Protein AF-0000000074376885 (afdb_homodimer)

pLDDT: mean 85.14, std 13.74, range [46.38, 98.69]

Structure (mmCIF, N/CA/C/O backbone):
data_AF-0000000074376885-model_v1
#
loop_
_entity.id
_entity.type
_entity.pdbx_description
1 polymer 'Uncharacterized protein'
#
loop_
_atom_site.group_PDB
_atom_site.id
_atom_site.type_symbol
_atom_site.label_atom_id
_atom_site.label_alt_id
_atom_site.label_comp_id
_atom_site.label_asym_id
_atom_site.label_entity_id
_atom_site.label_seq_id
_atom_site.pdbx_PDB_ins_code
_atom_site.Cartn_x
_atom_site.Cartn_y
_atom_site.Cartn_z
_atom_site.occupancy
_atom_site.B_iso_or_equiv
_atom_site.auth_seq_id
_atom_site.auth_comp_id
_atom_site.auth_asym_id
_atom_site.auth_atom_id
_atom_site.pdbx_PDB_model_num
ATOM 1 N N . MET A 1 1 ? -5.211 -38.25 -16.094 1 55.22 1 MET A N 1
ATOM 2 C CA . MET A 1 1 ? -6.324 -37.719 -15.312 1 55.22 1 MET A CA 1
ATOM 3 C C . MET A 1 1 ? -6.906 -36.5 -15.984 1 55.22 1 MET A C 1
ATOM 5 O O . MET A 1 1 ? -6.207 -35.781 -16.719 1 55.22 1 MET A O 1
ATOM 9 N N . SER A 1 2 ? -8.211 -36.375 -16.109 1 62.09 2 SER A N 1
ATOM 10 C CA . SER A 1 2 ? -8.898 -35.281 -16.797 1 62.09 2 SER A CA 1
ATOM 11 C C . SER A 1 2 ? -8.578 -33.938 -16.156 1 62.09 2 SER A C 1
ATOM 13 O O . SER A 1 2 ? -8.43 -33.844 -14.938 1 62.09 2 SER A O 1
ATOM 15 N N . ASP A 1 3 ? -8.258 -33.062 -16.969 1 68.62 3 ASP A N 1
ATOM 16 C CA . ASP A 1 3 ? -7.973 -31.688 -16.531 1 68.62 3 ASP A CA 1
ATOM 17 C C . ASP A 1 3 ? -9.109 -31.125 -15.688 1 68.62 3 ASP A C 1
ATOM 19 O O . ASP A 1 3 ? -10.281 -31.281 -16.047 1 68.62 3 ASP A O 1
ATOM 23 N N . THR A 1 4 ? -8.812 -30.766 -14.445 1 77.56 4 THR A N 1
ATOM 24 C CA . THR A 1 4 ? -9.781 -30 -13.664 1 77.56 4 THR A CA 1
ATOM 25 C C . THR A 1 4 ? -10.219 -28.75 -14.422 1 77.56 4 THR A C 1
ATOM 27 O O . THR A 1 4 ? -9.516 -28.297 -15.328 1 77.56 4 THR A O 1
ATOM 30 N N . PRO A 1 5 ? -11.406 -28.234 -14.055 1 77 5 PRO A N 1
ATOM 31 C CA . PRO A 1 5 ? -11.828 -26.984 -14.68 1 77 5 PRO A CA 1
ATOM 32 C C . PRO A 1 5 ? -10.773 -25.891 -14.586 1 77 5 PRO A C 1
ATOM 34 O O . PRO A 1 5 ? -10.555 -25.156 -15.555 1 77 5 PRO A O 1
ATOM 37 N N . TYR A 1 6 ? -10.078 -25.922 -13.516 1 76.19 6 TYR A N 1
ATOM 38 C CA . TYR A 1 6 ? -9.055 -24.891 -13.336 1 76.19 6 TYR A CA 1
ATOM 39 C C . TYR A 1 6 ? -7.898 -25.094 -14.312 1 76.19 6 TYR A C 1
ATOM 41 O O . TYR A 1 6 ? -7.43 -24.141 -14.938 1 76.19 6 TYR A O 1
ATOM 49 N N . LEU A 1 7 ? -7.559 -26.281 -14.469 1 78.38 7 LEU A N 1
ATOM 50 C CA . LEU A 1 7 ? -6.449 -26.562 -15.375 1 78.38 7 LEU A CA 1
ATOM 51 C C . LEU A 1 7 ? -6.828 -26.266 -16.812 1 78.38 7 LEU A C 1
ATOM 53 O O . LEU A 1 7 ? -6.008 -25.781 -17.594 1 78.38 7 LEU A O 1
ATOM 57 N N . LYS A 1 8 ? -8.031 -26.594 -17.109 1 83.06 8 LYS A N 1
ATOM 58 C CA . LYS A 1 8 ? -8.5 -26.297 -18.453 1 83.06 8 LYS A CA 1
ATOM 59 C C . LYS A 1 8 ? -8.469 -24.812 -18.75 1 83.06 8 LYS A C 1
ATOM 61 O O . LYS A 1 8 ? -7.992 -24.391 -19.812 1 83.06 8 LYS A O 1
ATOM 66 N N . GLU A 1 9 ? -8.977 -24.094 -17.797 1 84.12 9 GLU A N 1
ATOM 67 C CA . GLU A 1 9 ? -8.969 -22.641 -17.938 1 84.12 9 GLU A CA 1
ATOM 68 C C . GLU A 1 9 ? -7.547 -22.109 -18.031 1 84.12 9 GLU A C 1
ATOM 70 O O . GLU A 1 9 ? -7.266 -21.203 -18.828 1 84.12 9 GLU A O 1
ATOM 75 N N . LEU A 1 10 ? -6.711 -22.609 -17.266 1 83.38 10 LEU A N 1
ATOM 76 C CA . LEU A 1 10 ? -5.316 -22.172 -17.25 1 83.38 10 LEU A CA 1
ATOM 77 C C . LEU A 1 10 ? -4.645 -22.453 -18.578 1 83.38 10 LEU A C 1
ATOM 79 O O . LEU A 1 10 ? -3.936 -21.594 -19.125 1 83.38 10 LEU A O 1
ATOM 83 N N . LYS A 1 11 ? -4.91 -23.578 -19.094 1 86.44 11 LYS A N 1
ATOM 84 C CA . LYS A 1 11 ? -4.332 -23.953 -20.375 1 86.44 11 LYS A CA 1
ATOM 85 C C . LYS A 1 11 ? -4.859 -23.047 -21.5 1 86.44 11 LYS A C 1
ATOM 87 O O . LYS A 1 11 ? -4.109 -22.656 -22.391 1 86.44 11 LYS A O 1
ATOM 92 N N . GLU A 1 12 ? -6.113 -22.734 -21.406 1 90.38 12 GLU A N 1
ATOM 93 C CA . GLU A 1 12 ? -6.703 -21.828 -22.391 1 90.38 12 GLU A CA 1
ATOM 94 C C . GLU A 1 12 ? -6.086 -20.438 -22.297 1 90.38 12 GLU A C 1
ATOM 96 O O . GLU A 1 12 ? -5.781 -19.812 -23.312 1 90.38 12 GLU A O 1
ATOM 101 N N . LEU A 1 13 ? -5.895 -20.078 -21.109 1 87.19 13 LEU A N 1
ATOM 102 C CA . LEU A 1 13 ? -5.344 -18.75 -20.875 1 87.19 13 LEU A CA 1
ATOM 103 C C . LEU A 1 13 ? -3.896 -18.672 -21.344 1 87.19 13 LEU A C 1
ATOM 105 O O . LEU A 1 13 ? -3.482 -17.656 -21.906 1 87.19 13 LEU A O 1
ATOM 109 N N . CYS A 1 14 ? -3.166 -19.656 -21.016 1 90.38 14 CYS A N 1
ATOM 110 C CA . CYS A 1 14 ? -1.739 -19.609 -21.312 1 90.38 14 CYS A CA 1
ATOM 111 C C . CYS A 1 14 ? -1.462 -20.078 -22.734 1 90.38 14 CYS A C 1
ATOM 113 O O . CYS A 1 14 ? -0.372 -19.859 -23.266 1 90.38 14 CYS A O 1
ATOM 115 N N . GLY A 1 15 ? -2.422 -20.828 -23.484 1 89.81 15 GLY A N 1
ATOM 116 C CA . GLY A 1 15 ? -2.277 -21.297 -24.859 1 89.81 15 GLY A CA 1
ATOM 117 C C . GLY A 1 15 ? -1.338 -22.484 -24.969 1 89.81 15 GLY A C 1
ATOM 118 O O . GLY A 1 15 ? -0.651 -22.625 -25.984 1 89.81 15 GLY A O 1
ATOM 119 N N . SER A 1 16 ? -1.063 -23.188 -23.953 1 86.12 16 SER A N 1
ATOM 120 C CA . SER A 1 16 ? -0.19 -24.344 -23.938 1 86.12 16 SER A CA 1
ATOM 121 C C . SER A 1 16 ? -0.86 -25.531 -23.234 1 86.12 16 SER A C 1
ATOM 123 O O . SER A 1 16 ? -1.603 -25.344 -22.266 1 86.12 16 SER A O 1
ATOM 125 N N . GLU A 1 17 ? -0.548 -26.766 -23.703 1 82.25 17 GLU A N 1
ATOM 126 C CA . GLU A 1 17 ? -1.021 -27.984 -23.031 1 82.25 17 GLU A CA 1
ATOM 127 C C . GLU A 1 17 ? -0.051 -28.438 -21.953 1 82.25 17 GLU A C 1
ATOM 129 O O . GLU A 1 17 ? -0.389 -29.281 -21.125 1 82.25 17 GLU A O 1
ATOM 134 N N . LYS A 1 18 ? 1.137 -27.781 -21.938 1 80.94 18 LYS A N 1
ATOM 135 C CA . LYS A 1 18 ? 2.129 -28.125 -20.922 1 80.94 18 LYS A CA 1
ATOM 136 C C . LYS A 1 18 ? 1.903 -27.312 -19.641 1 80.94 18 LYS A C 1
ATOM 138 O O . LYS A 1 18 ? 1.983 -26.094 -19.656 1 80.94 18 LYS A O 1
ATOM 143 N N . ILE A 1 19 ? 1.662 -27.984 -18.578 1 76.75 19 ILE A N 1
ATOM 144 C CA . ILE A 1 19 ? 1.328 -27.359 -17.297 1 76.75 19 ILE A CA 1
ATOM 145 C C . ILE A 1 19 ? 2.48 -26.469 -16.844 1 76.75 19 ILE A C 1
ATOM 147 O O . ILE A 1 19 ? 2.258 -25.406 -16.25 1 76.75 19 ILE A O 1
ATOM 151 N N . HIS A 1 20 ? 3.688 -26.875 -17.141 1 79.44 20 HIS A N 1
ATOM 152 C CA . HIS A 1 20 ? 4.863 -26.094 -16.766 1 79.44 20 HIS A CA 1
ATOM 153 C C . HIS A 1 20 ? 4.867 -24.734 -17.453 1 79.44 20 HIS A C 1
ATOM 155 O O . HIS A 1 20 ? 5.133 -23.719 -16.812 1 79.44 20 HIS A O 1
ATOM 161 N N . ASP A 1 21 ? 4.535 -24.688 -18.656 1 83.69 21 ASP A N 1
ATOM 162 C CA . ASP A 1 21 ? 4.441 -23.453 -19.406 1 83.69 21 ASP A CA 1
ATOM 163 C C . ASP A 1 21 ? 3.367 -22.531 -18.828 1 83.69 21 ASP A C 1
ATOM 165 O O . ASP A 1 21 ? 3.553 -21.312 -18.75 1 83.69 21 ASP A O 1
ATOM 169 N N . CYS A 1 22 ? 2.324 -23.125 -18.484 1 85.12 22 CYS A N 1
ATOM 170 C CA . CYS A 1 22 ? 1.204 -22.375 -17.938 1 85.12 22 CYS A CA 1
ATOM 171 C C . CYS A 1 22 ? 1.569 -21.734 -16.609 1 85.12 22 CYS A C 1
ATOM 173 O O . CYS A 1 22 ? 1.223 -20.578 -16.344 1 85.12 22 CYS A O 1
ATOM 175 N N . PHE A 1 23 ? 2.334 -22.5 -15.789 1 83.19 23 PHE A N 1
ATOM 176 C CA . PHE A 1 23 ? 2.736 -21.969 -14.492 1 83.19 23 PHE A CA 1
ATOM 177 C C . PHE A 1 23 ? 3.748 -20.844 -14.664 1 83.19 23 PHE A C 1
ATOM 179 O O . PHE A 1 23 ? 3.705 -19.844 -13.938 1 83.19 23 PHE A O 1
ATOM 186 N N . ILE A 1 24 ? 4.598 -21.016 -15.594 1 88.19 24 ILE A N 1
ATOM 187 C CA . ILE A 1 24 ? 5.551 -19.953 -15.891 1 88.19 24 ILE A CA 1
ATOM 188 C C . ILE A 1 24 ? 4.805 -18.703 -16.344 1 88.19 24 ILE A C 1
ATOM 190 O O . ILE A 1 24 ? 5.062 -17.594 -15.844 1 88.19 24 ILE A O 1
ATOM 194 N N . PHE A 1 25 ? 3.848 -18.906 -17.234 1 91.94 25 PHE A N 1
ATOM 195 C CA . PHE A 1 25 ? 3.027 -17.812 -17.734 1 91.94 25 PHE A CA 1
ATOM 196 C C . PHE A 1 25 ? 2.336 -17.078 -16.594 1 91.94 25 PHE A C 1
ATOM 198 O O . PHE A 1 25 ? 2.375 -15.852 -16.516 1 91.94 25 PHE A O 1
ATOM 205 N N . LEU A 1 26 ? 1.741 -17.719 -15.648 1 89.69 26 LEU A N 1
ATOM 206 C CA . LEU A 1 26 ? 1.021 -17.141 -14.523 1 89.69 26 LEU A CA 1
ATOM 207 C C . LEU A 1 26 ? 1.967 -16.359 -13.617 1 89.69 26 LEU A C 1
ATOM 209 O O . LEU A 1 26 ? 1.643 -15.25 -13.172 1 89.69 26 LEU A O 1
ATOM 213 N N . ASN A 1 27 ? 3.084 -17 -13.375 1 90.5 27 ASN A N 1
ATOM 214 C CA . ASN A 1 27 ? 4.051 -16.312 -12.531 1 90.5 27 ASN A CA 1
ATOM 215 C C . ASN A 1 27 ? 4.531 -15.008 -13.164 1 90.5 27 ASN A C 1
ATOM 217 O O . ASN A 1 27 ? 4.688 -13.992 -12.484 1 90.5 27 ASN A O 1
ATOM 221 N N . ILE A 1 28 ? 4.711 -15.055 -14.422 1 94.94 28 ILE A N 1
ATOM 222 C CA . ILE A 1 28 ? 5.168 -13.852 -15.125 1 94.94 28 ILE A CA 1
ATOM 223 C C . ILE A 1 28 ? 4.102 -12.766 -15.023 1 94.94 28 ILE A C 1
ATOM 225 O O . ILE A 1 28 ? 4.418 -11.602 -14.75 1 94.94 28 ILE A O 1
ATOM 229 N N . GLN A 1 29 ? 2.822 -13.07 -15.219 1 93.62 29 GLN A N 1
ATOM 230 C CA . GLN A 1 29 ? 1.734 -12.102 -15.109 1 93.62 29 GLN A CA 1
ATOM 231 C C . GLN A 1 29 ? 1.643 -11.531 -13.703 1 93.62 29 GLN A C 1
ATOM 233 O O . GLN A 1 29 ? 1.476 -10.32 -13.523 1 93.62 29 GLN A O 1
ATOM 238 N N . GLU A 1 30 ? 1.749 -12.344 -12.781 1 94 30 GLU A N 1
ATOM 239 C CA . GLU A 1 30 ? 1.653 -11.906 -11.391 1 94 30 GLU A CA 1
ATOM 240 C C . GLU A 1 30 ? 2.826 -11.008 -11.016 1 94 30 GLU A C 1
ATOM 242 O O . GLU A 1 30 ? 2.654 -10.031 -10.281 1 94 30 GLU A O 1
ATOM 247 N N . ILE A 1 31 ? 4.051 -11.391 -11.5 1 96.88 31 ILE A N 1
ATOM 248 C CA . ILE A 1 31 ? 5.227 -10.555 -11.25 1 96.88 31 ILE A CA 1
ATOM 249 C C . ILE A 1 31 ? 4.98 -9.148 -11.781 1 96.88 31 ILE A C 1
ATOM 251 O O . ILE A 1 31 ? 5.266 -8.164 -11.094 1 96.88 31 ILE A O 1
ATOM 255 N N . ALA A 1 32 ? 4.426 -9.031 -12.969 1 96.38 32 ALA A N 1
ATOM 256 C CA . ALA A 1 32 ? 4.145 -7.719 -13.555 1 96.38 32 ALA A CA 1
ATOM 257 C C . ALA A 1 32 ? 3.197 -6.914 -12.672 1 96.38 32 ALA A C 1
ATOM 259 O O . ALA A 1 32 ? 3.441 -5.738 -12.398 1 96.38 32 ALA A O 1
ATOM 260 N N . THR A 1 33 ? 2.143 -7.508 -12.258 1 96.5 33 THR A N 1
ATOM 261 C CA . THR A 1 33 ? 1.17 -6.867 -11.383 1 96.5 33 THR A CA 1
ATOM 262 C C . THR A 1 33 ? 1.815 -6.469 -10.055 1 96.5 33 THR A C 1
ATOM 264 O O . THR A 1 33 ? 1.593 -5.363 -9.555 1 96.5 33 THR A O 1
ATOM 267 N N . ASN A 1 34 ? 2.568 -7.332 -9.453 1 97.5 34 ASN A N 1
ATOM 268 C CA . ASN A 1 34 ? 3.205 -7.074 -8.164 1 97.5 34 ASN A CA 1
ATOM 269 C C . ASN A 1 34 ? 4.234 -5.953 -8.266 1 97.5 34 ASN A C 1
ATOM 271 O O . ASN A 1 34 ? 4.414 -5.184 -7.316 1 97.5 34 ASN A O 1
ATOM 275 N N . GLU A 1 35 ? 4.949 -5.875 -9.414 1 97.94 35 GLU A N 1
ATOM 276 C CA . GLU A 1 35 ? 5.895 -4.781 -9.625 1 97.94 35 GLU A CA 1
ATOM 277 C C . GLU A 1 35 ? 5.188 -3.43 -9.617 1 97.94 35 GLU A C 1
ATOM 279 O O . GLU A 1 35 ? 5.668 -2.475 -9 1 97.94 35 GLU A O 1
ATOM 284 N N . VAL A 1 36 ? 4.059 -3.34 -10.266 1 97.31 36 VAL A N 1
ATOM 285 C CA . VAL A 1 36 ? 3.27 -2.113 -10.273 1 97.31 36 VAL A CA 1
ATOM 286 C C . VAL A 1 36 ? 2.824 -1.778 -8.852 1 97.31 36 VAL A C 1
ATOM 288 O O . VAL A 1 36 ? 2.957 -0.636 -8.406 1 97.31 36 VAL A O 1
ATOM 291 N N . ASN A 1 37 ? 2.35 -2.775 -8.164 1 97.81 37 ASN A N 1
ATOM 292 C CA . ASN A 1 37 ? 1.911 -2.57 -6.785 1 97.81 37 ASN A CA 1
ATOM 293 C C . ASN A 1 37 ? 3.059 -2.105 -5.895 1 97.81 37 ASN A C 1
ATOM 295 O O . ASN A 1 37 ? 2.881 -1.22 -5.055 1 97.81 37 ASN A O 1
ATOM 299 N N . MET A 1 38 ? 4.219 -2.693 -6.051 1 98.12 38 MET A N 1
ATOM 300 C CA . MET A 1 38 ? 5.41 -2.314 -5.289 1 98.12 38 MET A CA 1
ATOM 301 C C . MET A 1 38 ? 5.754 -0.847 -5.516 1 98.12 38 MET A C 1
ATOM 303 O O . MET A 1 38 ? 6.039 -0.117 -4.566 1 98.12 38 MET A O 1
ATOM 307 N N . ILE A 1 39 ? 5.727 -0.439 -6.758 1 98.25 39 ILE A N 1
ATOM 308 C CA . ILE A 1 39 ? 6.035 0.941 -7.117 1 98.25 39 ILE A CA 1
ATOM 309 C C . ILE A 1 39 ? 5.02 1.881 -6.469 1 98.25 39 ILE A C 1
ATOM 311 O O . ILE A 1 39 ? 5.391 2.922 -5.922 1 98.25 39 ILE A O 1
ATOM 315 N N . ASN A 1 40 ? 3.762 1.536 -6.578 1 97.69 40 ASN A N 1
ATOM 316 C CA . ASN A 1 40 ? 2.715 2.346 -5.965 1 97.69 40 ASN A CA 1
ATOM 317 C C . ASN A 1 40 ? 2.893 2.441 -4.453 1 97.69 40 ASN A C 1
ATOM 319 O O . ASN A 1 40 ? 2.732 3.516 -3.873 1 97.69 40 ASN A O 1
ATOM 323 N N . ALA A 1 41 ? 3.174 1.325 -3.816 1 98.44 41 ALA A N 1
ATOM 324 C CA . ALA A 1 41 ? 3.406 1.32 -2.373 1 98.44 41 ALA A CA 1
ATOM 325 C C . ALA A 1 41 ? 4.586 2.215 -2.004 1 98.44 41 ALA A C 1
ATOM 327 O O . ALA A 1 41 ? 4.531 2.947 -1.014 1 98.44 41 ALA A O 1
ATOM 328 N N . ALA A 1 42 ? 5.637 2.16 -2.797 1 98.44 42 ALA A N 1
ATOM 329 C CA . ALA A 1 42 ? 6.812 2.994 -2.557 1 98.44 42 ALA A CA 1
ATOM 330 C C . ALA A 1 42 ? 6.473 4.477 -2.686 1 98.44 42 ALA A C 1
ATOM 332 O O . ALA A 1 42 ? 6.941 5.297 -1.896 1 98.44 42 ALA A O 1
ATOM 333 N N . ALA A 1 43 ? 5.695 4.805 -3.686 1 97.62 43 ALA A N 1
ATOM 334 C CA . ALA A 1 43 ? 5.27 6.188 -3.881 1 97.62 43 ALA A CA 1
ATOM 335 C C . ALA A 1 43 ? 4.457 6.684 -2.689 1 97.62 43 ALA A C 1
ATOM 337 O O . ALA A 1 43 ? 4.645 7.812 -2.229 1 97.62 43 ALA A O 1
ATOM 338 N N . MET A 1 44 ? 3.58 5.863 -2.152 1 97.38 44 MET A N 1
ATOM 339 C CA . MET A 1 44 ? 2.793 6.227 -0.977 1 97.38 44 MET A CA 1
ATOM 340 C C . MET A 1 44 ? 3.693 6.445 0.234 1 97.38 44 MET A C 1
ATOM 342 O O . MET A 1 44 ? 3.488 7.387 1.001 1 97.38 44 MET A O 1
ATOM 346 N N . ARG A 1 45 ? 4.609 5.496 0.436 1 98.25 45 ARG A N 1
ATOM 347 C CA . ARG A 1 45 ? 5.562 5.633 1.532 1 98.25 45 ARG A CA 1
ATOM 348 C C . ARG A 1 45 ? 6.285 6.977 1.466 1 98.25 45 ARG A C 1
ATOM 350 O O . ARG A 1 45 ? 6.418 7.664 2.479 1 98.25 45 ARG A O 1
ATOM 357 N N . ASP A 1 46 ? 6.762 7.355 0.307 1 97.25 46 ASP A N 1
ATOM 358 C CA . ASP A 1 46 ? 7.504 8.602 0.132 1 97.25 46 ASP A CA 1
ATOM 359 C C . ASP A 1 46 ? 6.609 9.812 0.375 1 97.25 46 ASP A C 1
ATOM 361 O O . ASP A 1 46 ? 7.047 10.805 0.959 1 97.25 46 ASP A O 1
ATOM 365 N N . ASP A 1 47 ? 5.387 9.742 -0.119 1 95.5 47 ASP A N 1
ATOM 366 C CA . ASP A 1 47 ? 4.414 10.797 0.159 1 95.5 47 ASP A CA 1
ATOM 367 C C . ASP A 1 47 ? 4.215 10.977 1.662 1 95.5 47 ASP A C 1
ATOM 369 O O . ASP A 1 47 ? 4.223 12.102 2.164 1 95.5 47 ASP A O 1
ATOM 373 N N . MET A 1 48 ? 4.055 9.883 2.348 1 96.56 48 MET A N 1
ATOM 374 C CA . MET A 1 48 ? 3.826 9.945 3.789 1 96.56 48 MET A CA 1
ATOM 375 C C . MET A 1 48 ? 5.062 10.461 4.516 1 96.56 48 MET A C 1
ATOM 377 O O . MET A 1 48 ? 4.953 11.211 5.488 1 96.56 48 MET A O 1
ATOM 381 N N . ARG A 1 49 ? 6.23 10.078 4.059 1 96.12 49 ARG A N 1
ATOM 382 C CA . ARG A 1 49 ? 7.465 10.594 4.641 1 96.12 49 ARG A CA 1
ATOM 383 C C . ARG A 1 49 ? 7.531 12.109 4.523 1 96.12 49 ARG A C 1
ATOM 385 O O . ARG A 1 49 ? 7.914 12.797 5.477 1 96.12 49 ARG A O 1
ATOM 392 N N . MET A 1 50 ? 7.156 12.602 3.387 1 92.94 50 MET A N 1
ATOM 393 C CA . MET A 1 50 ? 7.148 14.039 3.162 1 92.94 50 MET A CA 1
ATOM 394 C C . MET A 1 50 ? 6.145 14.727 4.082 1 92.94 50 MET A C 1
ATOM 396 O O . MET A 1 50 ? 6.426 15.797 4.633 1 92.94 50 MET A O 1
ATOM 400 N N . GLN A 1 51 ? 4.996 14.125 4.289 1 91.62 51 GLN A N 1
ATOM 401 C CA . GLN A 1 51 ? 3.992 14.695 5.18 1 91.62 51 GLN A CA 1
ATOM 402 C C . GLN A 1 51 ? 4.484 14.711 6.625 1 91.62 51 GLN A C 1
ATOM 404 O O . GLN A 1 51 ? 4.246 15.68 7.355 1 91.62 51 GLN A O 1
ATOM 409 N N . VAL A 1 52 ? 5.133 13.672 7.031 1 92.69 52 VAL A N 1
ATOM 410 C CA . VAL A 1 52 ? 5.691 13.602 8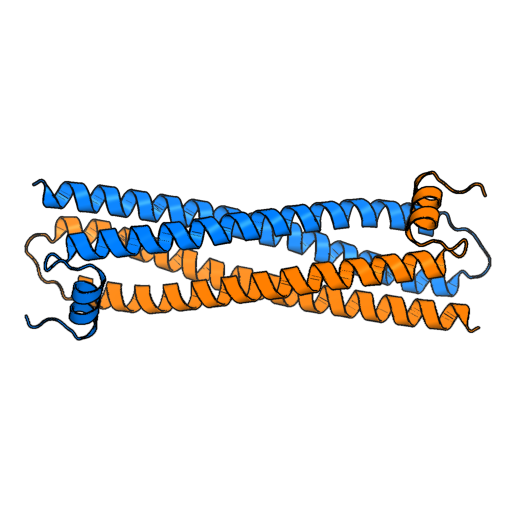.375 1 92.69 52 VAL A CA 1
ATOM 411 C C . VAL A 1 52 ? 6.691 14.742 8.578 1 92.69 52 VAL A C 1
ATOM 413 O O . VAL A 1 52 ? 6.68 15.414 9.609 1 92.69 52 VAL A O 1
ATOM 416 N N . GLU A 1 53 ? 7.516 14.984 7.629 1 88.06 53 GLU A N 1
ATOM 417 C CA . GLU A 1 53 ? 8.516 16.047 7.715 1 88.06 53 GLU A CA 1
ATOM 418 C C . GLU A 1 53 ? 7.852 17.422 7.816 1 88.06 53 GLU A C 1
ATOM 420 O O . GLU A 1 53 ? 8.234 18.234 8.656 1 88.06 53 GLU A O 1
ATOM 425 N N . LYS A 1 54 ? 6.848 17.672 7.02 1 84 54 LYS A N 1
ATOM 426 C CA . LYS A 1 54 ? 6.129 18.938 7.039 1 84 54 LYS A CA 1
ATOM 427 C C . LYS A 1 54 ? 5.387 19.125 8.359 1 84 54 LYS A C 1
ATOM 429 O O . LYS A 1 54 ? 5.32 20.25 8.883 1 84 54 LYS A O 1
ATOM 434 N N . ARG A 1 55 ? 4.82 18.047 8.852 1 85.62 55 ARG A N 1
ATOM 435 C CA . ARG A 1 55 ? 4.109 18.125 10.125 1 85.62 55 ARG A CA 1
ATOM 436 C C . ARG A 1 55 ? 5.059 18.484 11.266 1 85.62 55 ARG A C 1
ATOM 438 O O . ARG A 1 55 ? 4.707 19.281 12.141 1 85.62 55 ARG A O 1
ATOM 445 N N . THR A 1 56 ? 6.152 18 11.258 1 82.25 56 THR A N 1
ATOM 446 C CA . THR A 1 56 ? 7.148 18.344 12.273 1 82.25 56 THR A CA 1
ATOM 447 C C . THR A 1 56 ? 7.465 19.828 12.258 1 82.25 56 THR A C 1
ATOM 449 O O . THR A 1 56 ? 7.504 20.469 13.305 1 82.25 56 THR A O 1
ATOM 452 N N . ASP A 1 57 ? 7.555 20.406 11.133 1 76.69 57 ASP A N 1
ATOM 453 C CA . ASP A 1 57 ? 7.805 21.828 10.992 1 76.69 57 ASP A CA 1
ATOM 454 C C . ASP A 1 57 ? 6.617 22.641 11.5 1 76.69 57 ASP A C 1
ATOM 456 O O . ASP A 1 57 ? 6.801 23.656 12.188 1 76.69 57 ASP A O 1
ATOM 460 N N . ARG A 1 58 ? 5.492 22.172 11.195 1 76.69 58 ARG A N 1
ATOM 461 C CA . ARG A 1 58 ? 4.285 22.859 11.633 1 76.69 58 ARG A CA 1
ATOM 462 C C . ARG A 1 58 ? 4.168 22.844 13.148 1 76.69 58 ARG A C 1
ATOM 464 O O . ARG A 1 58 ? 3.803 23.859 13.758 1 76.69 58 ARG A O 1
ATOM 471 N N . LEU A 1 59 ? 4.434 21.75 13.695 1 78.44 59 LEU A N 1
ATOM 472 C CA . LEU A 1 59 ? 4.363 21.625 15.148 1 78.44 59 LEU A CA 1
ATOM 473 C C . LEU A 1 59 ? 5.352 22.562 15.82 1 78.44 59 LEU A C 1
ATOM 475 O O . LEU A 1 59 ? 5.031 23.188 16.844 1 78.44 59 LEU A O 1
ATOM 479 N N . ILE A 1 60 ? 6.438 22.766 15.266 1 75.88 60 ILE A N 1
ATOM 480 C CA . ILE A 1 60 ? 7.434 23.688 15.789 1 75.88 60 ILE A CA 1
ATOM 481 C C . ILE A 1 60 ? 6.902 25.125 15.703 1 75.88 60 ILE A C 1
ATOM 483 O O . ILE A 1 60 ? 7.023 25.891 16.656 1 75.88 60 ILE A O 1
ATOM 487 N N . GLU A 1 61 ? 6.215 25.453 14.648 1 71.69 61 GLU A N 1
ATOM 488 C CA . GLU A 1 61 ? 5.672 26.797 14.453 1 71.69 61 GLU A CA 1
ATOM 489 C C . GLU A 1 61 ? 4.516 27.062 15.414 1 71.69 61 GLU A C 1
ATOM 491 O O . GLU A 1 61 ? 4.434 28.141 16 1 71.69 61 GLU A O 1
ATOM 496 N N . VAL A 1 62 ? 3.666 26.125 15.461 1 70.69 62 VAL A N 1
ATOM 497 C CA . VAL A 1 62 ? 2.531 26.281 16.359 1 70.69 62 VAL A CA 1
ATOM 498 C C . VAL A 1 62 ? 3.029 26.438 17.797 1 70.69 62 VAL A C 1
ATOM 500 O O . VAL A 1 62 ? 2.473 27.234 18.578 1 70.69 62 VAL A O 1
ATOM 503 N N . SER A 1 63 ? 3.982 25.688 18.109 1 72.62 63 SER A N 1
ATOM 504 C CA . SER A 1 63 ? 4.527 25.766 19.453 1 72.62 63 SER A CA 1
ATOM 505 C C . SER A 1 63 ? 5.105 27.141 19.734 1 72.62 63 SER A C 1
ATOM 507 O O . SER A 1 63 ? 5.191 27.562 20.891 1 72.62 63 SER A O 1
ATOM 509 N N . ARG A 1 64 ? 5.496 27.875 18.75 1 68.88 64 ARG A N 1
ATOM 510 C CA . ARG A 1 64 ? 6.059 29.219 18.906 1 68.88 64 ARG A CA 1
ATOM 511 C C . ARG A 1 64 ? 4.957 30.266 18.984 1 68.88 64 ARG A C 1
ATOM 513 O O . ARG A 1 64 ? 5.199 31.391 19.422 1 68.88 64 ARG A O 1
ATOM 520 N N . LEU A 1 65 ? 3.932 29.859 18.297 1 60.5 65 LEU A N 1
ATOM 521 C CA . LEU A 1 65 ? 2.828 30.812 18.328 1 60.5 65 LEU A CA 1
ATOM 522 C C . LEU A 1 65 ? 2.322 31.016 19.75 1 60.5 65 LEU A C 1
ATOM 524 O O . LEU A 1 65 ? 2.195 30.047 20.516 1 60.5 65 LEU A O 1
ATOM 528 N N . ASN A 1 66 ? 3.057 31.875 20.594 1 50.19 66 ASN A N 1
ATOM 529 C CA . ASN A 1 66 ? 2.818 32.312 21.953 1 50.19 66 ASN A CA 1
ATOM 530 C C . ASN A 1 66 ? 1.388 32.031 22.406 1 50.19 66 ASN A C 1
ATOM 532 O O . ASN A 1 66 ? 1.155 31.625 23.547 1 50.19 66 ASN A O 1
ATOM 536 N N . THR A 1 67 ? 0.399 32.938 21.984 1 48.59 67 THR A N 1
ATOM 537 C CA . THR A 1 67 ? -0.236 34.156 22.5 1 48.59 67 THR A CA 1
ATOM 538 C C . THR A 1 67 ? -1.57 33.812 23.156 1 48.59 67 THR A C 1
ATOM 540 O O . THR A 1 67 ? -2.086 32.719 23 1 48.59 67 THR A O 1
ATOM 543 N N . ASP A 1 68 ? -2.547 34.625 23.344 1 46.38 68 ASP A N 1
ATOM 544 C CA . ASP A 1 68 ? -3.828 34.812 24.031 1 46.38 68 ASP A CA 1
ATOM 545 C C . ASP A 1 68 ? -4.793 33.688 23.672 1 46.38 68 ASP A C 1
ATOM 547 O O . ASP A 1 68 ? -5.758 33.406 24.391 1 46.38 68 ASP A O 1
ATOM 551 N N . GLU A 1 69 ? -4.773 33.094 22.422 1 50.19 69 GLU A N 1
ATOM 552 C CA . GLU A 1 69 ? -5.773 32.125 21.984 1 50.19 69 GLU A CA 1
ATOM 553 C C . GLU A 1 69 ? -5.359 30.688 22.344 1 50.19 69 GLU A C 1
ATOM 555 O O . GLU A 1 69 ? -5.09 29.875 21.469 1 50.19 69 GLU A O 1
ATOM 560 N N . GLU A 1 70 ? -4.762 30.422 23.406 1 51.62 70 GLU A N 1
ATOM 561 C CA . GLU A 1 70 ? -4.043 29.344 24.094 1 51.62 70 GLU A CA 1
ATOM 562 C C . GLU A 1 70 ? -4.77 28.016 23.938 1 51.62 70 GLU A C 1
ATOM 564 O O . GLU A 1 70 ? -4.148 27 23.625 1 51.62 70 GLU A O 1
ATOM 569 N N . MET A 1 71 ? -6.117 28.109 24.484 1 52.5 71 MET A N 1
ATOM 570 C CA . MET A 1 71 ? -6.797 26.828 24.641 1 52.5 71 MET A CA 1
ATOM 571 C C . MET A 1 71 ? -6.898 26.094 23.312 1 52.5 71 MET A C 1
ATOM 573 O O . MET A 1 71 ? -6.672 24.891 23.234 1 52.5 71 MET A O 1
ATOM 577 N N . ALA A 1 72 ? -7.32 26.891 22.172 1 55.5 72 ALA A N 1
ATOM 578 C CA . ALA A 1 72 ? -7.508 26.281 20.859 1 55.5 72 ALA A CA 1
ATOM 579 C C . ALA A 1 72 ? -6.207 25.656 20.359 1 55.5 72 ALA A C 1
ATOM 581 O O . ALA A 1 72 ? -6.219 24.578 19.75 1 55.5 72 ALA A O 1
ATOM 582 N N . VAL A 1 73 ? -5.18 26.141 20.906 1 62.09 73 VAL A N 1
ATOM 583 C CA . VAL A 1 73 ? -3.867 25.719 20.406 1 62.09 73 VAL A CA 1
ATOM 584 C C . VAL A 1 73 ? -3.482 24.375 21.031 1 62.09 73 VAL A C 1
ATOM 586 O O . VAL A 1 73 ? -2.904 23.531 20.359 1 62.09 73 VAL A O 1
ATOM 589 N N . GLU A 1 74 ? -4.117 24.25 22.281 1 68.56 74 GLU A N 1
ATOM 590 C CA . GLU A 1 74 ? -3.738 23 22.953 1 68.56 74 GLU A CA 1
ATOM 591 C C . GLU A 1 74 ? -4.422 21.797 22.297 1 68.56 74 GLU A C 1
ATOM 593 O O . GLU A 1 74 ? -3.783 20.766 22.047 1 68.56 74 GLU A O 1
ATOM 598 N N . ASP A 1 75 ? -5.688 21.906 22 1 69.69 75 ASP A N 1
ATOM 599 C CA . ASP A 1 75 ? -6.43 20.812 21.375 1 69.69 75 ASP A CA 1
ATOM 600 C C . ASP A 1 75 ? -5.879 20.516 19.984 1 69.69 75 ASP A C 1
ATOM 602 O O . ASP A 1 75 ? -5.762 19.344 19.594 1 69.69 75 ASP A O 1
ATOM 606 N N . VAL A 1 76 ? -5.492 21.547 19.328 1 73.31 76 VAL A N 1
ATOM 607 C CA . VAL A 1 76 ? -4.961 21.375 17.984 1 73.31 76 VAL A CA 1
ATOM 608 C C . VAL A 1 76 ? -3.59 20.703 18.047 1 73.31 76 VAL A C 1
ATOM 610 O O . VAL A 1 76 ? -3.285 19.828 17.234 1 73.31 76 VAL A O 1
ATOM 613 N N . PHE A 1 77 ? -2.939 21.078 19.078 1 76.88 77 PHE A N 1
ATOM 614 C CA . PHE A 1 77 ? -1.599 20.516 19.234 1 76.88 77 PHE A CA 1
ATOM 615 C C . PHE A 1 77 ? -1.659 19.031 19.531 1 76.88 77 PHE A C 1
ATOM 617 O O . PHE A 1 77 ? -0.906 18.25 18.938 1 76.88 77 PHE A O 1
ATOM 624 N N . ASP A 1 78 ? -2.543 18.547 20.391 1 79.81 78 ASP A N 1
ATOM 625 C CA . ASP A 1 78 ? -2.711 17.141 20.703 1 79.81 78 ASP A CA 1
ATOM 626 C C . ASP A 1 78 ? -3.139 16.344 19.469 1 79.81 78 ASP A C 1
ATOM 628 O O . ASP A 1 78 ? -2.631 15.25 19.219 1 79.81 78 ASP A O 1
ATOM 632 N N . SER A 1 79 ? -4.004 16.969 18.75 1 82.5 79 SER A N 1
ATOM 633 C CA . SER A 1 79 ? -4.457 16.312 17.531 1 82.5 79 SER A CA 1
ATOM 634 C C . SER A 1 79 ? -3.314 16.156 16.531 1 82.5 79 SER A C 1
ATOM 636 O O . SER A 1 79 ? -3.186 15.125 15.875 1 82.5 79 SER A O 1
ATOM 638 N N . MET A 1 80 ? -2.477 17.094 16.484 1 82.69 80 MET A N 1
ATOM 639 C CA . MET A 1 80 ? -1.364 17.078 15.539 1 82.69 80 MET A CA 1
ATOM 640 C C . MET A 1 80 ? -0.349 16 15.922 1 82.69 80 MET A C 1
ATOM 642 O O . MET A 1 80 ? 0.253 15.375 15.055 1 82.69 80 MET A O 1
ATOM 646 N N . HIS A 1 81 ? -0.259 15.812 17.203 1 86.62 81 HIS A N 1
ATOM 647 C CA . HIS A 1 81 ? 0.66 14.781 17.672 1 86.62 81 HIS A CA 1
ATOM 648 C C . HIS A 1 81 ? 0.143 13.391 17.312 1 86.62 81 HIS A C 1
ATOM 650 O O . HIS A 1 81 ? 0.913 12.531 16.891 1 86.62 81 HIS A O 1
ATOM 656 N N . GLU A 1 82 ? -1.123 13.188 17.578 1 90.75 82 GLU A N 1
ATOM 657 C CA . GLU A 1 82 ? -1.723 11.914 17.203 1 90.75 82 GLU A CA 1
ATOM 658 C C . GLU A 1 82 ? -1.61 11.664 15.703 1 90.75 82 GLU A C 1
ATOM 660 O O . GLU A 1 82 ? -1.296 10.547 15.273 1 90.75 82 GLU A O 1
ATOM 665 N N . ILE A 1 83 ? -1.798 12.656 14.945 1 93.56 83 ILE A N 1
ATOM 666 C CA . ILE A 1 83 ? -1.676 12.57 13.492 1 93.56 83 ILE A CA 1
ATOM 667 C C . ILE A 1 83 ? -0.252 12.164 13.117 1 93.56 83 ILE A C 1
ATOM 669 O O . ILE A 1 83 ? -0.05 11.281 12.289 1 93.56 83 ILE A O 1
ATOM 673 N N . GLN A 1 84 ? 0.648 12.789 13.727 1 92.19 84 GLN A N 1
ATOM 674 C CA . GLN A 1 84 ? 2.045 12.492 13.43 1 92.19 84 GLN A CA 1
ATOM 675 C C . GLN A 1 84 ? 2.371 11.031 13.734 1 92.19 84 GLN A C 1
ATOM 677 O O . GLN A 1 84 ? 3.117 10.391 12.984 1 92.19 84 GLN A O 1
ATOM 682 N N . LEU A 1 85 ? 1.861 10.508 14.766 1 94.12 85 LEU A N 1
ATOM 683 C CA . LEU A 1 85 ? 2.1 9.117 15.141 1 94.12 85 LEU A CA 1
ATOM 684 C C . LEU A 1 85 ? 1.556 8.164 14.078 1 94.12 85 LEU A C 1
ATOM 686 O O . LEU A 1 85 ? 2.227 7.203 13.695 1 94.12 85 LEU A O 1
ATOM 690 N N . ILE A 1 86 ? 0.391 8.375 13.648 1 96.88 86 ILE A N 1
ATOM 691 C CA . ILE A 1 86 ? -0.223 7.527 12.633 1 96.88 86 ILE A CA 1
ATOM 692 C C . ILE A 1 86 ? 0.568 7.625 11.336 1 96.88 86 ILE A C 1
ATOM 694 O O . ILE A 1 86 ? 0.792 6.613 10.664 1 96.88 86 ILE A O 1
ATOM 698 N N . GLU A 1 87 ? 0.982 8.82 11 1 96.94 87 GLU A N 1
ATOM 699 C CA . GLU A 1 87 ? 1.757 9.016 9.781 1 96.94 87 GLU A CA 1
ATOM 700 C C . GLU A 1 87 ? 3.064 8.234 9.82 1 96.94 87 GLU A C 1
ATOM 702 O O . GLU A 1 87 ? 3.449 7.602 8.836 1 96.94 87 GL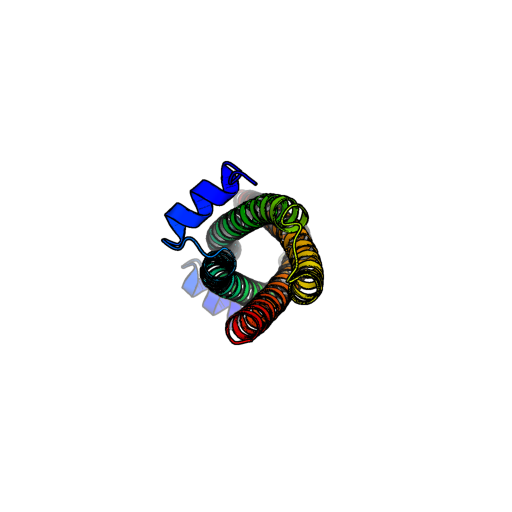U A O 1
ATOM 707 N N . ARG A 1 88 ? 3.732 8.258 10.969 1 95.62 88 ARG A N 1
ATOM 708 C CA . ARG A 1 88 ? 4.98 7.512 11.109 1 95.62 88 ARG A CA 1
ATOM 709 C C . ARG A 1 88 ? 4.734 6.012 10.992 1 95.62 88 ARG A C 1
ATOM 711 O O . ARG A 1 88 ? 5.523 5.293 10.367 1 95.62 88 ARG A O 1
ATOM 718 N N . ARG A 1 89 ? 3.695 5.547 11.57 1 97.31 89 ARG A N 1
ATOM 719 C CA . ARG A 1 89 ? 3.334 4.137 11.461 1 97.31 89 ARG A CA 1
ATOM 720 C C . ARG A 1 89 ? 3.066 3.756 10.008 1 97.31 89 ARG A C 1
ATOM 722 O O . ARG A 1 89 ? 3.451 2.672 9.562 1 97.31 89 ARG A O 1
ATOM 729 N N . LEU A 1 90 ? 2.383 4.652 9.305 1 98.56 90 LEU A N 1
ATOM 730 C CA . LEU A 1 90 ? 2.088 4.414 7.895 1 98.56 90 LEU A CA 1
ATOM 731 C C . LEU A 1 90 ? 3.375 4.289 7.082 1 98.56 90 LEU A C 1
ATOM 733 O O . LEU A 1 90 ? 3.484 3.42 6.215 1 98.56 90 LEU A O 1
ATOM 737 N N . VAL A 1 91 ? 4.309 5.168 7.336 1 98.31 91 VAL A N 1
ATOM 738 C CA . VAL A 1 91 ? 5.586 5.098 6.637 1 98.31 91 VAL A CA 1
ATOM 739 C C . VAL A 1 91 ? 6.23 3.732 6.879 1 98.31 91 VAL A C 1
ATOM 741 O O . VAL A 1 91 ? 6.691 3.084 5.938 1 98.31 91 VAL A O 1
ATOM 744 N N . GLU A 1 92 ? 6.203 3.258 8.102 1 98.12 92 GLU A N 1
ATOM 745 C CA . GLU A 1 92 ? 6.809 1.978 8.461 1 98.12 92 GLU A CA 1
ATOM 746 C C . GLU A 1 92 ? 6.059 0.813 7.824 1 98.12 92 GLU A C 1
ATOM 748 O O . GLU A 1 92 ? 6.672 -0.102 7.273 1 98.12 92 GLU A O 1
ATOM 753 N N . SER A 1 93 ? 4.766 0.862 7.957 1 98.5 93 SER A N 1
ATOM 754 C CA . SER A 1 93 ? 3.943 -0.195 7.379 1 98.5 93 SER A CA 1
ATOM 755 C C . SER A 1 93 ? 4.148 -0.292 5.871 1 98.5 93 SER A C 1
ATOM 757 O O . SER A 1 93 ? 4.289 -1.391 5.328 1 98.5 93 SER A O 1
ATOM 759 N N . LEU A 1 94 ? 4.211 0.839 5.23 1 98.69 94 LEU A N 1
ATOM 760 C CA . LEU A 1 94 ? 4.379 0.859 3.779 1 98.69 94 LEU A CA 1
ATOM 761 C C . LEU A 1 94 ? 5.773 0.376 3.389 1 98.69 94 LEU A C 1
ATOM 763 O O . LEU A 1 94 ? 5.938 -0.289 2.365 1 98.69 94 LEU A O 1
ATOM 767 N N . ALA A 1 95 ? 6.742 0.687 4.16 1 98.44 95 ALA A N 1
ATOM 768 C CA . ALA A 1 95 ? 8.078 0.15 3.926 1 98.44 95 ALA A CA 1
ATOM 769 C C . ALA A 1 95 ? 8.078 -1.374 3.988 1 98.44 95 ALA A C 1
ATOM 771 O O . ALA A 1 95 ? 8.742 -2.035 3.188 1 98.44 95 ALA A O 1
ATOM 772 N N . GLY A 1 96 ? 7.363 -1.905 4.973 1 98.25 96 GLY A N 1
ATOM 773 C CA . GLY A 1 96 ? 7.211 -3.35 5.059 1 98.25 96 GLY A CA 1
ATOM 774 C C . GLY A 1 96 ? 6.516 -3.947 3.848 1 98.25 96 GLY A C 1
ATOM 775 O O . GLY A 1 96 ? 6.918 -5.004 3.355 1 98.25 96 GLY A O 1
ATOM 776 N N . VAL A 1 97 ? 5.516 -3.277 3.383 1 98.69 97 VAL A N 1
ATOM 777 C CA . VAL A 1 97 ? 4.781 -3.717 2.199 1 98.69 97 VAL A CA 1
ATOM 778 C C . VAL A 1 97 ? 5.719 -3.742 0.993 1 98.69 97 VAL A C 1
ATOM 780 O O . VAL A 1 97 ? 5.742 -4.715 0.236 1 98.69 97 VAL A O 1
ATOM 783 N N . VAL A 1 98 ? 6.477 -2.717 0.805 1 98.69 98 VAL A N 1
ATOM 784 C CA . VAL A 1 98 ? 7.418 -2.65 -0.307 1 98.69 98 VAL A CA 1
ATOM 785 C C . VAL A 1 98 ? 8.398 -3.814 -0.22 1 98.69 98 VAL A C 1
ATOM 787 O O . VAL A 1 98 ? 8.648 -4.5 -1.216 1 98.69 98 VAL A O 1
ATOM 790 N N . ALA A 1 99 ? 8.93 -4.082 0.928 1 98.56 99 ALA A N 1
ATOM 791 C CA . ALA A 1 99 ? 9.883 -5.172 1.136 1 98.56 99 ALA A CA 1
ATOM 792 C C . ALA A 1 99 ? 9.25 -6.523 0.808 1 98.56 99 ALA A C 1
ATOM 794 O O . ALA A 1 99 ? 9.891 -7.379 0.188 1 98.56 99 ALA A O 1
ATOM 795 N N . ASP A 1 100 ? 8.055 -6.734 1.234 1 98.38 100 ASP A N 1
ATOM 796 C CA . ASP A 1 100 ? 7.363 -7.996 0.979 1 98.38 100 ASP A CA 1
ATOM 797 C C . ASP A 1 100 ? 7.121 -8.195 -0.516 1 98.38 100 ASP A C 1
ATOM 799 O O . ASP A 1 100 ? 7.266 -9.305 -1.032 1 98.38 100 ASP A O 1
ATOM 803 N N . PHE A 1 101 ? 6.773 -7.125 -1.231 1 98.5 101 PHE A N 1
ATOM 804 C CA . PHE A 1 101 ? 6.633 -7.242 -2.678 1 98.5 101 PHE A CA 1
ATOM 805 C C . PHE A 1 101 ? 7.961 -7.617 -3.322 1 98.5 101 PHE A C 1
ATOM 807 O O . PHE A 1 101 ? 8 -8.438 -4.246 1 98.5 101 PHE A O 1
ATOM 814 N N . GLN A 1 102 ? 9.016 -7.02 -2.881 1 98.38 102 GLN A N 1
ATOM 815 C CA . GLN A 1 102 ? 10.328 -7.348 -3.42 1 98.38 102 GLN A CA 1
ATOM 816 C C . GLN A 1 102 ? 10.648 -8.828 -3.232 1 98.38 102 GLN A C 1
ATOM 818 O O . GLN A 1 102 ? 11.086 -9.5 -4.172 1 98.38 102 GLN A O 1
ATOM 823 N N . ARG A 1 103 ? 10.445 -9.242 -2.086 1 97.62 103 ARG A N 1
ATOM 824 C CA . ARG A 1 103 ? 10.695 -10.648 -1.783 1 97.62 103 ARG A CA 1
ATOM 825 C C . ARG A 1 103 ? 9.789 -11.555 -2.605 1 97.62 103 ARG A C 1
ATOM 827 O O . ARG A 1 103 ? 10.234 -12.578 -3.141 1 97.62 103 ARG A O 1
ATOM 834 N N . LEU A 1 104 ? 8.516 -11.234 -2.697 1 97.69 104 LEU A N 1
ATOM 835 C CA . LEU A 1 104 ? 7.535 -11.992 -3.463 1 97.69 104 LEU A CA 1
ATOM 836 C C . LEU A 1 104 ? 7.957 -12.102 -4.926 1 97.69 104 LEU A C 1
ATOM 838 O O . LEU A 1 104 ? 7.953 -13.203 -5.492 1 97.69 104 LEU A O 1
ATOM 842 N N . ILE A 1 105 ? 8.32 -11.016 -5.477 1 97.75 105 ILE A N 1
ATOM 843 C CA . ILE A 1 105 ? 8.742 -10.961 -6.875 1 97.75 105 ILE A CA 1
ATOM 844 C C . ILE A 1 105 ? 9.992 -11.82 -7.07 1 97.75 105 ILE A C 1
ATOM 846 O O . ILE A 1 105 ? 10.078 -12.586 -8.031 1 97.75 105 ILE A O 1
ATOM 850 N N . ALA A 1 106 ? 10.922 -11.703 -6.172 1 96.69 106 ALA A N 1
ATOM 851 C CA . ALA A 1 106 ? 12.141 -12.492 -6.246 1 96.69 106 ALA A CA 1
ATOM 852 C C . ALA A 1 106 ? 11.828 -13.992 -6.207 1 96.69 106 ALA A C 1
ATOM 854 O O . ALA A 1 106 ? 12.367 -14.766 -7 1 96.69 106 ALA A O 1
ATOM 855 N N . LEU A 1 107 ? 11.016 -14.414 -5.324 1 95.19 107 LEU A N 1
ATOM 856 C CA . LEU A 1 107 ? 10.672 -15.82 -5.172 1 95.19 107 LEU A CA 1
ATOM 857 C C . LEU A 1 107 ? 9.977 -16.344 -6.422 1 95.19 107 LEU A C 1
ATOM 859 O O . LEU A 1 107 ? 10.234 -17.469 -6.855 1 95.19 107 LEU A O 1
ATOM 863 N N . LYS A 1 108 ? 9.109 -15.594 -6.957 1 93.81 108 LYS A N 1
ATOM 864 C CA . LYS A 1 108 ? 8.414 -16.016 -8.172 1 93.81 108 LYS A CA 1
ATOM 865 C C . LYS A 1 108 ? 9.391 -16.156 -9.344 1 93.81 108 LYS A C 1
ATOM 867 O O . LYS A 1 108 ? 9.273 -17.078 -10.148 1 93.81 108 LYS A O 1
ATOM 872 N N . LYS A 1 109 ? 10.336 -15.211 -9.445 1 95.31 109 LYS A N 1
ATOM 873 C CA . LYS A 1 109 ? 11.359 -15.328 -10.484 1 95.31 109 LYS A CA 1
ATOM 874 C C . LYS A 1 109 ? 12.195 -16.594 -10.289 1 95.31 109 LYS A C 1
ATOM 876 O O . LYS A 1 109 ? 12.516 -17.281 -11.266 1 95.31 109 LYS A O 1
ATOM 881 N N . GLU A 1 110 ? 12.539 -16.938 -9.086 1 90.94 110 GLU A N 1
ATOM 882 C CA . GLU A 1 110 ? 13.266 -18.156 -8.781 1 90.94 110 GLU A CA 1
ATOM 883 C C . GLU A 1 110 ? 12.445 -19.391 -9.156 1 90.94 110 GLU A C 1
ATOM 885 O O . GLU A 1 110 ? 12.992 -20.359 -9.688 1 90.94 110 GLU A O 1
ATOM 890 N N . THR A 1 111 ? 11.141 -19.391 -8.844 1 88.44 111 THR A N 1
ATOM 891 C CA . THR A 1 111 ? 10.242 -20.484 -9.203 1 88.44 111 THR A CA 1
ATOM 892 C C . THR A 1 111 ? 10.234 -20.719 -10.711 1 88.44 111 THR A C 1
ATOM 894 O O . THR A 1 111 ? 10.297 -21.859 -11.18 1 88.44 111 THR A O 1
ATOM 897 N N . ILE A 1 112 ? 10.195 -19.625 -11.461 1 89.38 112 ILE A N 1
ATOM 898 C CA . ILE A 1 112 ? 10.203 -19.719 -12.922 1 89.38 112 ILE A CA 1
ATOM 899 C C . ILE A 1 112 ? 11.492 -20.375 -13.391 1 89.38 112 ILE A C 1
ATOM 901 O O . ILE A 1 112 ? 11.469 -21.25 -14.258 1 89.38 112 ILE A O 1
ATOM 905 N N . GLN A 1 113 ? 12.609 -19.984 -12.875 1 88.69 113 GLN A N 1
ATOM 906 C CA . GLN A 1 113 ? 13.891 -20.562 -13.242 1 88.69 113 GLN A CA 1
ATOM 907 C C . GLN A 1 113 ? 13.922 -22.062 -12.969 1 88.69 113 GLN A C 1
ATOM 909 O O . GLN A 1 113 ? 14.438 -22.828 -13.781 1 88.69 113 GLN A O 1
ATOM 914 N N . THR A 1 114 ? 13.367 -22.406 -11.859 1 84.19 114 THR A N 1
ATOM 915 C CA . THR A 1 114 ? 13.312 -23.812 -11.5 1 84.19 114 THR A CA 1
ATOM 916 C C . THR A 1 114 ? 12.461 -24.594 -12.492 1 84.19 114 THR A C 1
ATOM 918 O O . THR A 1 114 ? 12.852 -25.672 -12.938 1 84.19 114 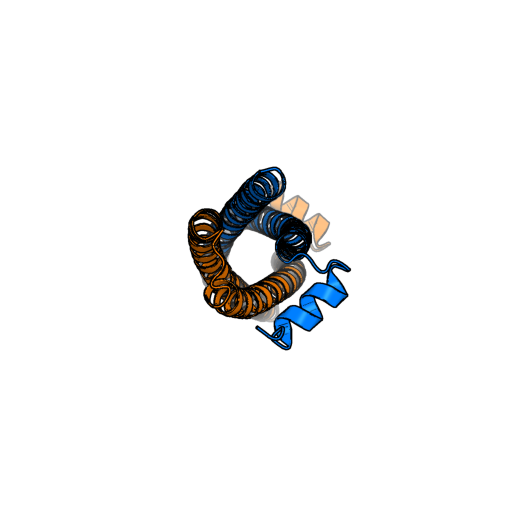THR A O 1
ATOM 921 N N . LEU A 1 115 ? 11.344 -24.031 -12.906 1 82.12 115 LEU A N 1
ATOM 922 C CA . LEU A 1 115 ? 10.445 -24.688 -13.844 1 82.12 115 LEU A CA 1
ATOM 923 C C . LEU A 1 115 ? 11.086 -24.797 -15.227 1 82.12 115 LEU A C 1
ATOM 925 O O . LEU A 1 115 ? 10.906 -25.797 -15.922 1 82.12 115 LEU A O 1
ATOM 929 N N . GLU A 1 116 ? 11.82 -23.797 -15.656 1 82.69 116 GLU A N 1
ATOM 930 C CA . GLU A 1 116 ? 12.492 -23.797 -16.953 1 82.69 116 GLU A CA 1
ATOM 931 C C . GLU A 1 116 ? 13.578 -24.859 -17 1 82.69 116 GLU A C 1
ATOM 933 O O . GLU A 1 116 ? 13.797 -25.484 -18.047 1 82.69 116 GLU A O 1
ATOM 938 N N . LYS A 1 117 ? 14.148 -25.203 -15.93 1 79.81 117 LYS A N 1
ATOM 939 C CA . LYS A 1 117 ? 15.203 -26.219 -15.875 1 79.81 117 LYS A CA 1
ATOM 940 C C . LYS A 1 117 ? 14.625 -27.625 -16.047 1 79.81 117 LYS A C 1
ATOM 942 O O . LYS A 1 117 ? 15.258 -28.484 -16.656 1 79.81 117 LYS A O 1
ATOM 947 N N . TYR A 1 118 ? 13.422 -27.781 -15.578 1 70.94 118 TYR A N 1
ATOM 948 C CA . TYR A 1 118 ? 12.82 -29.109 -15.641 1 70.94 118 TYR A CA 1
ATOM 949 C C . TYR A 1 118 ? 12.305 -29.406 -17.047 1 70.94 118 TYR A C 1
ATOM 951 O O . TYR A 1 118 ? 12.219 -30.578 -17.438 1 70.94 118 TYR A O 1
ATOM 959 N N . GLU A 1 119 ? 11.875 -28.469 -17.75 1 65.44 119 GLU A N 1
ATOM 960 C CA . GLU A 1 119 ? 11.477 -28.719 -19.141 1 65.44 119 GLU A CA 1
ATOM 961 C C . GLU A 1 119 ? 12.68 -29.109 -20 1 65.44 119 GLU A C 1
ATOM 963 O O . GLU A 1 119 ? 12.547 -29.891 -20.938 1 65.44 119 GLU A O 1
ATOM 968 N N . ASP A 1 120 ? 13.781 -28.625 -19.734 1 62.25 120 ASP A N 1
ATOM 969 C CA . ASP A 1 120 ? 14.961 -28.922 -20.531 1 62.25 120 ASP A CA 1
ATOM 970 C C . ASP A 1 120 ? 15.508 -30.312 -20.219 1 62.25 120 ASP A C 1
ATOM 972 O O . ASP A 1 120 ? 16.156 -30.938 -21.062 1 62.25 120 ASP A O 1
ATOM 976 N N . GLU A 1 121 ? 15.172 -30.922 -19.094 1 54.06 121 GLU A N 1
ATOM 977 C CA . GLU A 1 121 ? 15.727 -32.25 -18.797 1 54.06 121 GLU A CA 1
ATOM 978 C C . GLU A 1 121 ? 14.805 -33.344 -19.312 1 54.06 121 GLU A C 1
ATOM 980 O O . GLU A 1 121 ? 15.273 -34.344 -19.844 1 54.06 121 GLU A O 1
ATOM 985 N N . MET B 1 1 ? 5.746 38.594 16.453 1 54.69 1 MET B N 1
ATOM 986 C CA . MET B 1 1 ? 6.938 37.844 16.094 1 54.69 1 MET B CA 1
ATOM 987 C C . MET B 1 1 ? 7.008 37.625 14.594 1 54.69 1 MET B C 1
ATOM 989 O O . MET B 1 1 ? 5.98 37.625 13.914 1 54.69 1 MET B O 1
ATOM 993 N N . SER B 1 2 ? 8.117 37.844 13.953 1 62.28 2 SER B N 1
ATOM 994 C CA . SER B 1 2 ? 8.297 37.719 12.508 1 62.28 2 SER B CA 1
ATOM 995 C C . SER B 1 2 ? 8 36.312 12.031 1 62.28 2 SER B C 1
ATOM 997 O O . SER B 1 2 ? 8.305 35.344 12.727 1 62.28 2 SER B O 1
ATOM 999 N N . ASP B 1 3 ? 7.262 36.281 11.031 1 69.44 3 ASP B N 1
ATOM 1000 C CA . ASP B 1 3 ? 6.922 35 10.414 1 69.44 3 ASP B CA 1
ATOM 1001 C C . ASP B 1 3 ? 8.18 34.219 10.055 1 69.44 3 ASP B C 1
ATOM 1003 O O . ASP B 1 3 ? 9.133 34.781 9.508 1 69.44 3 ASP B O 1
ATOM 1007 N N . THR B 1 4 ? 8.328 33.031 10.617 1 78.31 4 THR B N 1
ATOM 1008 C CA . THR B 1 4 ? 9.367 32.125 10.156 1 78.31 4 THR B CA 1
ATOM 1009 C C . THR B 1 4 ? 9.25 31.891 8.648 1 78.31 4 THR B C 1
ATOM 1011 O O . THR B 1 4 ? 8.188 32.094 8.062 1 78.31 4 THR B O 1
ATOM 1014 N N . PRO B 1 5 ? 10.367 31.453 8.031 1 77.56 5 PRO B N 1
ATOM 1015 C CA . PRO B 1 5 ? 10.297 31.141 6.605 1 77.56 5 PRO B CA 1
ATOM 1016 C C . PRO B 1 5 ? 9.172 30.156 6.281 1 77.56 5 PRO B C 1
ATOM 1018 O O . PRO B 1 5 ? 8.484 30.312 5.27 1 77.56 5 PRO B O 1
ATOM 1021 N N . TYR B 1 6 ? 8.961 29.281 7.176 1 77.06 6 TYR B N 1
ATOM 1022 C CA . TYR B 1 6 ? 7.91 28.297 6.953 1 77.06 6 TYR B CA 1
ATOM 1023 C C . TYR B 1 6 ? 6.531 28.953 6.961 1 77.06 6 TYR B C 1
ATOM 1025 O O . TYR B 1 6 ? 5.703 28.672 6.09 1 77.06 6 TYR B O 1
ATOM 1033 N N . LEU B 1 7 ? 6.367 29.812 7.848 1 79.06 7 LEU B N 1
ATOM 1034 C CA . LEU B 1 7 ? 5.066 30.469 7.949 1 79.06 7 LEU B CA 1
ATOM 1035 C C . LEU B 1 7 ? 4.82 31.375 6.742 1 79.06 7 LEU B C 1
ATOM 1037 O O . LEU B 1 7 ? 3.691 31.469 6.254 1 79.06 7 LEU B O 1
ATOM 1041 N N . LYS B 1 8 ? 5.871 31.969 6.34 1 83.44 8 LYS B N 1
ATOM 1042 C CA . LYS B 1 8 ? 5.742 32.844 5.168 1 83.44 8 LYS B CA 1
ATOM 1043 C C . LYS B 1 8 ? 5.336 32.031 3.936 1 83.44 8 LYS B C 1
ATOM 1045 O O . LYS B 1 8 ? 4.43 32.438 3.201 1 83.44 8 LYS B O 1
ATOM 1050 N N . GLU B 1 9 ? 6.02 30.953 3.783 1 84.44 9 GLU B N 1
ATOM 1051 C CA . GLU B 1 9 ? 5.699 30.078 2.658 1 84.44 9 GLU B CA 1
ATOM 1052 C C . GLU B 1 9 ? 4.273 29.547 2.762 1 84.44 9 GLU B C 1
ATOM 1054 O O . GLU B 1 9 ? 3.557 29.484 1.761 1 84.44 9 GLU B O 1
ATOM 1059 N N . LEU B 1 10 ? 3.902 29.188 3.885 1 84.06 10 LEU B N 1
ATOM 1060 C CA . LEU B 1 10 ? 2.564 28.656 4.113 1 84.06 10 LEU B CA 1
ATOM 1061 C C . LEU B 1 10 ? 1.5 29.703 3.795 1 84.06 10 LEU B C 1
ATOM 1063 O O . LEU B 1 10 ? 0.499 29.391 3.145 1 84.06 10 LEU B O 1
ATOM 1067 N N . LYS B 1 11 ? 1.744 30.875 4.23 1 86.75 11 LYS B N 1
ATOM 1068 C CA . LYS B 1 11 ? 0.802 31.953 3.971 1 86.75 11 LYS B CA 1
ATOM 1069 C C . LYS B 1 11 ? 0.702 32.25 2.477 1 86.75 11 LYS B C 1
ATOM 1071 O O . LYS B 1 11 ? -0.388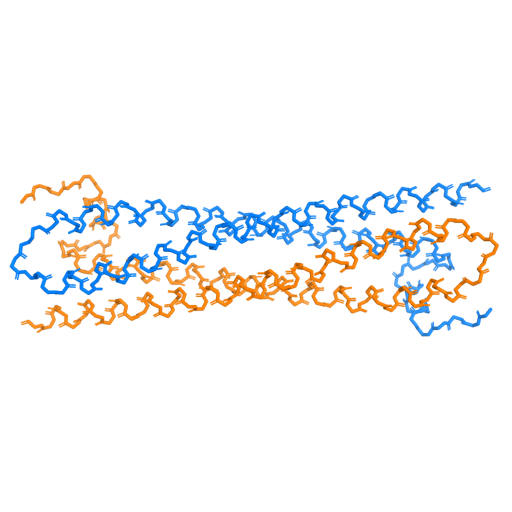 32.5 1.962 1 86.75 11 LYS B O 1
ATOM 1076 N N . GLU B 1 12 ? 1.825 32.188 1.818 1 90.5 12 GLU B N 1
ATOM 1077 C CA . GLU B 1 12 ? 1.83 32.375 0.371 1 90.5 12 GLU B CA 1
ATOM 1078 C C . GLU B 1 12 ? 1.049 31.281 -0.337 1 90.5 12 GLU B C 1
ATOM 1080 O O . GLU B 1 12 ? 0.274 31.562 -1.257 1 90.5 12 GLU B O 1
ATOM 1085 N N . LEU B 1 13 ? 1.249 30.125 0.145 1 87.94 13 LEU B N 1
ATOM 1086 C CA . LEU B 1 13 ? 0.596 28.969 -0.462 1 87.94 13 LEU B CA 1
ATOM 1087 C C . LEU B 1 13 ? -0.911 29.016 -0.231 1 87.94 13 LEU B C 1
ATOM 1089 O O . LEU B 1 13 ? -1.69 28.672 -1.125 1 87.94 13 LEU B O 1
ATOM 1093 N N . CYS B 1 14 ? -1.256 29.328 0.952 1 90.94 14 CYS B N 1
ATOM 1094 C CA . CYS B 1 14 ? -2.672 29.266 1.293 1 90.94 14 CYS B CA 1
ATOM 1095 C C . CYS B 1 14 ? -3.381 30.562 0.932 1 90.94 14 CYS B C 1
ATOM 1097 O O . CYS B 1 14 ? -4.613 30.609 0.906 1 90.94 14 CYS B O 1
ATOM 1099 N N . GLY B 1 15 ? -2.656 31.75 0.643 1 90 15 GLY B N 1
ATOM 1100 C CA . GLY B 1 15 ? -3.225 33.031 0.242 1 90 15 GLY B CA 1
ATOM 1101 C C . GLY B 1 15 ? -3.906 33.75 1.381 1 90 15 GLY B C 1
ATOM 1102 O O . GLY B 1 15 ? -4.891 34.469 1.167 1 90 15 GLY B O 1
ATOM 1103 N N . SER B 1 16 ? -3.627 33.5 2.57 1 86.5 16 SER B N 1
ATOM 1104 C CA . SER B 1 16 ? -4.203 34.125 3.756 1 86.5 16 SER B CA 1
ATOM 1105 C C . SER B 1 16 ? -3.123 34.5 4.758 1 86.5 16 SER B C 1
ATOM 1107 O O . SER B 1 16 ? -2.117 33.812 4.898 1 86.5 16 SER B O 1
ATOM 1109 N N . GLU B 1 17 ? -3.363 35.594 5.496 1 82.75 17 GLU B N 1
ATOM 1110 C CA . GLU B 1 17 ? -2.469 36.031 6.574 1 82.75 17 GLU B CA 1
ATOM 1111 C C . GLU B 1 17 ? -2.863 35.375 7.898 1 82.75 17 GLU B C 1
ATOM 1113 O O . GLU B 1 17 ? -2.094 35.406 8.859 1 82.75 17 GLU B O 1
ATOM 1118 N N . LYS B 1 18 ? -4.051 34.75 7.895 1 81 18 LYS B N 1
ATOM 1119 C CA . LYS B 1 18 ? -4.512 34.094 9.109 1 81 18 LYS B CA 1
ATOM 1120 C C . LYS B 1 18 ? -3.969 32.656 9.188 1 81 18 LYS B C 1
ATOM 1122 O O . LYS B 1 18 ? -4.27 31.828 8.328 1 81 18 LYS B O 1
ATOM 1127 N N . ILE B 1 19 ? -3.246 32.375 10.195 1 77.12 19 ILE B N 1
ATOM 1128 C CA . ILE B 1 19 ? -2.568 31.094 10.367 1 77.12 19 ILE B CA 1
ATOM 1129 C C . ILE B 1 19 ? -3.6 29.969 10.438 1 77.12 19 ILE B C 1
ATOM 1131 O O . ILE B 1 19 ? -3.361 28.875 9.93 1 77.12 19 ILE B O 1
ATOM 1135 N N . HIS B 1 20 ? -4.742 30.25 11.023 1 80 20 HIS B N 1
ATOM 1136 C CA . HIS B 1 20 ? -5.805 29.25 11.133 1 80 20 HIS B CA 1
ATOM 1137 C C . HIS B 1 20 ? -6.312 28.828 9.758 1 80 20 HIS B C 1
ATOM 1139 O O . HIS B 1 20 ? -6.48 27.641 9.492 1 80 20 HIS B O 1
ATOM 1145 N N . ASP B 1 21 ? -6.492 29.734 8.891 1 83.81 21 ASP B N 1
ATOM 1146 C CA . ASP B 1 21 ? -6.922 29.453 7.523 1 83.81 21 ASP B CA 1
ATOM 1147 C C . ASP B 1 21 ? -5.891 28.594 6.789 1 83.81 21 ASP B C 1
ATOM 1149 O O . ASP B 1 21 ? -6.246 27.688 6.031 1 83.81 21 ASP B O 1
ATOM 1153 N N . CYS B 1 22 ? -4.684 28.922 7 1 85.88 22 CYS B N 1
ATOM 1154 C CA . CYS B 1 22 ? -3.602 28.219 6.332 1 85.88 22 CYS B CA 1
ATOM 1155 C C . CYS B 1 22 ? -3.531 26.766 6.801 1 85.88 22 CYS B C 1
ATOM 1157 O O . CYS B 1 22 ? -3.318 25.859 5.996 1 85.88 22 CYS B O 1
ATOM 1159 N N . PHE B 1 23 ? -3.785 26.562 8.133 1 83.44 23 PHE B N 1
ATOM 1160 C CA . PHE B 1 23 ? -3.756 25.203 8.664 1 83.44 23 PHE B CA 1
ATOM 1161 C C . PHE B 1 23 ? -4.938 24.406 8.141 1 83.44 23 PHE B C 1
ATOM 1163 O O . PHE B 1 23 ? -4.801 23.219 7.832 1 83.44 23 PHE B O 1
ATOM 1170 N N . ILE B 1 24 ? -6.031 25.062 8.055 1 88.44 24 ILE B N 1
ATOM 1171 C CA . ILE B 1 24 ? -7.203 24.406 7.48 1 88.44 24 ILE B CA 1
ATOM 1172 C C . ILE B 1 24 ? -6.914 24.016 6.035 1 88.44 24 ILE B C 1
ATOM 1174 O O . ILE B 1 24 ? -7.16 22.875 5.633 1 88.44 24 ILE B O 1
ATOM 1178 N N . PHE B 1 25 ? -6.355 24.969 5.297 1 92.06 25 PHE B N 1
ATOM 1179 C CA . PHE B 1 25 ? -5.992 24.719 3.904 1 92.06 25 PHE B CA 1
ATOM 1180 C C . PHE B 1 25 ? -5.062 23.531 3.783 1 92.06 25 PHE B C 1
ATOM 1182 O O . PHE B 1 25 ? -5.293 22.641 2.961 1 92.06 25 PHE B O 1
ATOM 1189 N N . LEU B 1 26 ? -4.055 23.359 4.543 1 89.81 26 LEU B N 1
ATOM 1190 C CA . LEU B 1 26 ? -3.074 22.281 4.508 1 89.81 26 LEU B CA 1
ATOM 1191 C C . LEU B 1 26 ? -3.727 20.938 4.836 1 89.81 26 LEU B C 1
ATOM 1193 O O . LEU B 1 26 ? -3.461 19.938 4.172 1 89.81 26 LEU B O 1
ATOM 1197 N N . ASN B 1 27 ? -4.535 20.984 5.859 1 90.62 27 ASN B N 1
ATOM 1198 C CA . ASN B 1 27 ? -5.215 19.75 6.223 1 90.62 27 ASN B CA 1
ATOM 1199 C C . ASN B 1 27 ? -6.125 19.266 5.102 1 90.62 27 ASN B C 1
ATOM 1201 O O . ASN B 1 27 ? -6.191 18.062 4.828 1 90.62 27 ASN B O 1
ATOM 1205 N N . ILE B 1 28 ? -6.762 20.172 4.477 1 95.06 28 ILE B N 1
ATOM 1206 C CA . ILE B 1 28 ? -7.652 19.797 3.383 1 95.06 28 ILE B CA 1
ATOM 1207 C C . ILE B 1 28 ? -6.844 19.172 2.25 1 95.06 28 ILE B C 1
ATOM 1209 O O . ILE B 1 28 ? -7.234 18.156 1.69 1 95.06 28 ILE B O 1
ATOM 1213 N N . GLN B 1 29 ? -5.703 19.734 1.866 1 93.88 29 GLN B N 1
ATOM 1214 C CA . GLN B 1 29 ? -4.848 19.203 0.815 1 93.88 29 GLN B CA 1
ATOM 1215 C C . GLN B 1 29 ? -4.332 17.812 1.187 1 93.88 29 GLN B C 1
ATOM 1217 O O . GLN B 1 29 ? -4.328 16.891 0.356 1 93.88 29 GLN B O 1
ATOM 1222 N N . GLU B 1 30 ? -3.939 17.688 2.344 1 94.12 30 GLU B N 1
ATOM 1223 C CA . GLU B 1 30 ? -3.408 16.406 2.799 1 94.12 30 GLU B CA 1
ATOM 1224 C C . GLU B 1 30 ? -4.492 15.328 2.812 1 94.12 30 GLU B C 1
ATOM 1226 O O . GLU B 1 30 ? -4.234 14.172 2.471 1 94.12 30 GLU B O 1
ATOM 1231 N N . ILE B 1 31 ? -5.719 15.727 3.273 1 96.94 31 ILE B N 1
ATOM 1232 C CA . ILE B 1 31 ? -6.836 14.789 3.268 1 96.94 31 ILE B CA 1
ATOM 1233 C C . ILE B 1 31 ? -7.066 14.266 1.851 1 96.94 31 ILE B C 1
ATOM 1235 O O . ILE B 1 31 ? -7.242 13.062 1.646 1 96.94 31 ILE B O 1
ATOM 1239 N N . ALA B 1 32 ? -7.031 15.133 0.871 1 96.5 32 ALA B N 1
ATOM 1240 C CA . ALA B 1 32 ? -7.227 14.719 -0.517 1 96.5 32 ALA B CA 1
ATOM 1241 C C . ALA B 1 32 ? -6.172 13.703 -0.942 1 96.5 32 ALA B C 1
ATOM 1243 O O . ALA B 1 32 ? -6.5 12.68 -1.544 1 96.5 32 ALA B O 1
ATOM 1244 N N . THR B 1 33 ? -4.941 14 -0.679 1 96.62 33 THR B N 1
ATOM 1245 C CA . THR B 1 33 ? -3.84 13.102 -1.003 1 96.62 33 THR B CA 1
ATOM 1246 C C . THR B 1 33 ? -3.996 11.773 -0.277 1 96.62 33 THR B C 1
ATOM 1248 O O . THR B 1 33 ? -3.805 10.711 -0.87 1 96.62 33 THR B O 1
ATOM 1251 N N . ASN B 1 34 ? -4.281 11.773 0.995 1 97.62 34 ASN B N 1
ATOM 1252 C CA . ASN B 1 34 ? -4.422 10.57 1.799 1 97.62 34 ASN B CA 1
ATOM 1253 C C . ASN B 1 34 ? -5.594 9.711 1.323 1 97.62 34 ASN B C 1
ATOM 1255 O O . ASN B 1 34 ? -5.535 8.484 1.39 1 97.62 34 ASN B O 1
ATOM 1259 N N . GLU B 1 35 ? -6.703 10.359 0.881 1 98.06 35 GLU B N 1
ATOM 1260 C CA . GLU B 1 35 ? -7.836 9.609 0.338 1 98.06 35 GLU B CA 1
ATOM 1261 C C . GLU B 1 35 ? -7.434 8.828 -0.907 1 98.06 35 GLU B C 1
ATOM 1263 O O . GLU B 1 35 ? -7.805 7.664 -1.062 1 98.06 35 GLU B O 1
ATOM 1268 N N . VAL B 1 36 ? -6.676 9.453 -1.787 1 97.44 36 VAL B N 1
ATOM 1269 C CA . VAL B 1 36 ? -6.18 8.766 -2.979 1 97.44 36 VAL B CA 1
ATOM 1270 C C . VAL B 1 36 ? -5.293 7.594 -2.572 1 97.44 36 VAL B C 1
ATOM 1272 O O . VAL B 1 36 ? -5.445 6.484 -3.086 1 97.44 36 VAL B O 1
ATOM 1275 N N . ASN B 1 37 ? -4.418 7.836 -1.639 1 97.81 37 ASN B N 1
ATOM 1276 C CA . ASN B 1 37 ? -3.533 6.777 -1.156 1 97.81 37 ASN B CA 1
ATOM 1277 C C . ASN B 1 37 ? -4.32 5.625 -0.54 1 97.81 37 ASN B C 1
ATOM 1279 O O . ASN B 1 37 ? -3.994 4.457 -0.754 1 97.81 37 ASN B O 1
ATOM 1283 N N . MET B 1 38 ? -5.328 5.938 0.24 1 98.12 38 MET B N 1
ATOM 1284 C CA . MET B 1 38 ? -6.184 4.93 0.857 1 98.12 38 MET B CA 1
ATOM 1285 C C . MET B 1 38 ? -6.84 4.051 -0.203 1 98.12 38 MET B C 1
ATOM 1287 O O . MET B 1 38 ? -6.863 2.826 -0.072 1 98.12 38 MET B O 1
ATOM 1291 N N . ILE B 1 39 ? -7.348 4.676 -1.225 1 98.25 39 ILE B N 1
ATOM 1292 C CA . ILE B 1 39 ? -8 3.953 -2.311 1 98.25 39 ILE B CA 1
ATOM 1293 C C . ILE B 1 39 ? -6.996 3.033 -2.996 1 98.25 39 ILE B C 1
ATOM 1295 O O . ILE B 1 39 ? -7.297 1.872 -3.279 1 98.25 39 ILE B O 1
ATOM 1299 N N . ASN B 1 40 ? -5.852 3.578 -3.314 1 97.75 40 ASN B N 1
ATOM 1300 C CA . ASN B 1 40 ? -4.805 2.775 -3.938 1 97.75 40 ASN B CA 1
ATOM 1301 C C . ASN B 1 40 ? -4.414 1.587 -3.066 1 97.75 40 ASN B C 1
ATOM 1303 O O . ASN B 1 40 ? -4.234 0.476 -3.568 1 97.75 40 ASN B O 1
ATOM 1307 N N . ALA B 1 41 ? -4.23 1.825 -1.772 1 98.44 41 ALA B N 1
ATOM 1308 C CA . ALA B 1 41 ? -3.891 0.745 -0.85 1 98.44 41 ALA B CA 1
ATOM 1309 C C . ALA B 1 41 ? -4.977 -0.325 -0.835 1 98.44 41 ALA B C 1
ATOM 1311 O O . ALA B 1 41 ? -4.68 -1.522 -0.814 1 98.44 41 ALA B O 1
ATOM 1312 N N . ALA B 1 42 ? -6.238 0.098 -0.847 1 98.44 42 ALA B N 1
ATOM 1313 C CA . ALA B 1 42 ? -7.359 -0.837 -0.865 1 98.44 42 ALA B CA 1
ATOM 1314 C C . ALA B 1 42 ? -7.355 -1.676 -2.141 1 98.44 42 ALA B C 1
ATOM 1316 O O . ALA B 1 42 ? -7.613 -2.881 -2.1 1 98.44 42 ALA B O 1
ATOM 1317 N N . ALA B 1 43 ? -7.09 -1.034 -3.248 1 97.62 43 ALA B N 1
ATOM 1318 C CA . ALA B 1 43 ? -7.023 -1.744 -4.523 1 97.62 43 ALA B CA 1
ATOM 1319 C C . ALA B 1 43 ? -5.918 -2.797 -4.508 1 97.62 43 ALA B C 1
ATOM 1321 O O . ALA B 1 43 ? -6.113 -3.918 -4.98 1 97.62 43 ALA B O 1
ATOM 1322 N N . MET B 1 44 ? -4.781 -2.492 -3.959 1 97.44 44 MET B N 1
ATOM 1323 C CA . MET B 1 44 ? -3.68 -3.443 -3.846 1 97.44 44 MET B CA 1
ATOM 1324 C C . MET B 1 44 ? -4.07 -4.625 -2.965 1 97.44 44 MET B C 1
ATOM 1326 O O . MET B 1 44 ? -3.76 -5.773 -3.285 1 97.44 44 MET B O 1
ATOM 1330 N N . ARG B 1 45 ? -4.648 -4.297 -1.809 1 98.25 45 ARG B N 1
ATOM 1331 C CA . ARG B 1 45 ? -5.109 -5.352 -0.912 1 98.25 45 ARG B CA 1
ATOM 1332 C C . ARG B 1 45 ? -6.027 -6.328 -1.64 1 98.25 45 ARG B C 1
ATOM 1334 O O . ARG B 1 45 ? -5.879 -7.543 -1.505 1 98.25 45 ARG B O 1
ATOM 1341 N N . ASP B 1 46 ? -6.98 -5.816 -2.381 1 97.12 46 ASP B N 1
ATOM 1342 C CA . ASP B 1 46 ? -7.941 -6.652 -3.092 1 97.12 46 ASP B CA 1
ATOM 1343 C C . ASP B 1 46 ? -7.258 -7.484 -4.172 1 97.12 46 ASP B C 1
ATOM 1345 O O . ASP B 1 46 ? -7.602 -8.648 -4.383 1 97.12 46 ASP B O 1
ATOM 1349 N N . ASP B 1 47 ? -6.328 -6.879 -4.887 1 95.19 47 ASP B N 1
ATOM 1350 C CA . ASP B 1 47 ? -5.527 -7.617 -5.859 1 95.19 47 ASP B CA 1
ATOM 1351 C C . ASP B 1 47 ? -4.801 -8.789 -5.203 1 95.19 47 ASP B C 1
ATOM 1353 O O . ASP B 1 47 ? -4.82 -9.906 -5.723 1 95.19 47 ASP B O 1
ATOM 1357 N N . MET B 1 48 ? -4.188 -8.531 -4.082 1 96.5 48 MET B N 1
ATOM 1358 C CA . MET B 1 48 ? -3.439 -9.57 -3.385 1 96.5 48 MET B CA 1
ATOM 1359 C C . MET B 1 48 ? -4.375 -10.656 -2.863 1 96.5 48 MET B C 1
ATOM 1361 O O . MET B 1 48 ? -4.035 -11.844 -2.891 1 96.5 48 MET B O 1
ATOM 1365 N N . ARG B 1 49 ? -5.539 -10.242 -2.398 1 95.94 49 ARG B N 1
ATOM 1366 C CA . ARG B 1 49 ? -6.52 -11.227 -1.955 1 95.94 49 ARG B CA 1
ATOM 1367 C C . ARG B 1 49 ? -6.898 -12.18 -3.088 1 95.94 49 ARG B C 1
ATOM 1369 O O . ARG B 1 49 ? -7 -13.391 -2.885 1 95.94 49 ARG B O 1
ATOM 1376 N N . MET B 1 50 ? -7.086 -11.633 -4.234 1 92.62 50 MET B N 1
ATOM 1377 C CA . MET B 1 50 ? -7.422 -12.445 -5.406 1 92.62 50 MET B CA 1
ATOM 1378 C C . MET B 1 50 ? -6.277 -13.391 -5.758 1 92.62 50 MET B C 1
ATOM 1380 O O . MET B 1 50 ? -6.512 -14.547 -6.105 1 92.62 50 MET B O 1
ATOM 1384 N N . GLN B 1 51 ? -5.043 -12.93 -5.652 1 91.44 51 GLN B N 1
ATOM 1385 C CA . GLN B 1 51 ? -3.889 -13.773 -5.934 1 91.44 51 GLN B CA 1
ATOM 1386 C C . GLN B 1 51 ? -3.785 -14.922 -4.934 1 91.44 51 GLN B C 1
ATOM 1388 O O . GLN B 1 51 ? -3.471 -16.047 -5.305 1 91.44 51 GLN B O 1
ATOM 1393 N N . VAL B 1 52 ? -4.027 -14.625 -3.686 1 92.25 52 VAL B N 1
ATOM 1394 C CA . VAL 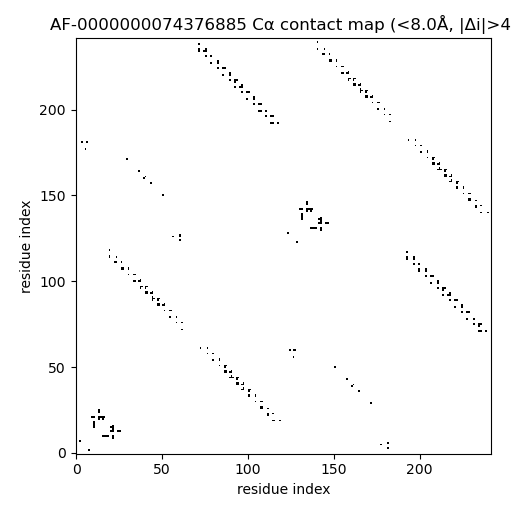B 1 52 ? -4.004 -15.656 -2.65 1 92.25 52 VAL B CA 1
ATOM 1395 C C . VAL B 1 52 ? -5.035 -16.734 -2.975 1 92.25 52 VAL B C 1
ATOM 1397 O O . VAL B 1 52 ? -4.742 -17.938 -2.875 1 92.25 52 VAL B O 1
ATOM 1400 N N . GLU B 1 53 ? -6.191 -16.359 -3.391 1 87.38 53 GLU B N 1
ATOM 1401 C CA . GLU B 1 53 ? -7.246 -17.312 -3.723 1 87.38 53 GLU B CA 1
ATOM 1402 C C . GLU B 1 53 ? -6.848 -18.188 -4.906 1 87.38 53 GLU B C 1
ATOM 1404 O O . GLU B 1 53 ? -7.016 -19.406 -4.867 1 87.38 53 GLU B O 1
ATOM 1409 N N . LYS B 1 54 ? -6.297 -17.609 -5.93 1 83.75 54 LYS B N 1
ATOM 1410 C CA . LYS B 1 54 ? -5.863 -18.344 -7.113 1 83.75 54 LYS B CA 1
ATOM 1411 C C . LYS B 1 54 ? -4.715 -19.297 -6.781 1 83.75 54 LYS B C 1
ATOM 1413 O O . LYS B 1 54 ? -4.645 -20.406 -7.312 1 83.75 54 LYS B O 1
ATOM 1418 N N . ARG B 1 55 ? -3.811 -18.812 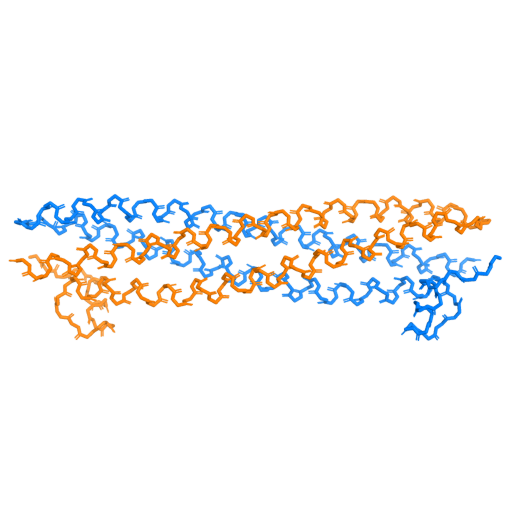-5.938 1 85.06 55 ARG B N 1
ATOM 1419 C CA . ARG B 1 55 ? -2.686 -19.656 -5.535 1 85.06 55 ARG B CA 1
ATOM 1420 C C . ARG B 1 55 ? -3.164 -20.891 -4.785 1 85.06 55 ARG B C 1
ATOM 1422 O O . ARG B 1 55 ? -2.645 -21.984 -4.988 1 85.06 55 ARG B O 1
ATOM 1429 N N . THR B 1 56 ? -4.07 -20.781 -4.027 1 81.31 56 THR B N 1
ATOM 1430 C CA . THR B 1 56 ? -4.637 -21.906 -3.307 1 81.31 56 THR B CA 1
ATOM 1431 C C . THR B 1 56 ? -5.18 -22.953 -4.281 1 81.31 56 THR B C 1
ATOM 1433 O O . THR B 1 56 ? -4.918 -24.156 -4.129 1 81.31 56 THR B O 1
ATOM 1436 N N . ASP B 1 57 ? -5.789 -22.562 -5.316 1 76.31 57 ASP B N 1
ATOM 1437 C CA . ASP B 1 57 ? -6.309 -23.469 -6.336 1 76.31 57 ASP B CA 1
ATOM 1438 C C . ASP B 1 57 ? -5.168 -24.156 -7.078 1 76.31 57 ASP B C 1
ATOM 1440 O O . ASP B 1 57 ? -5.238 -25.359 -7.344 1 76.31 57 ASP B O 1
ATOM 1444 N N . ARG B 1 58 ? -4.199 -23.391 -7.316 1 76.06 58 ARG B N 1
ATOM 1445 C CA . ARG B 1 58 ? -3.049 -23.938 -8.023 1 76.06 58 ARG B CA 1
ATOM 1446 C C . ARG B 1 58 ? -2.354 -25 -7.184 1 76.06 58 ARG B C 1
ATOM 1448 O O . ARG B 1 58 ? -1.954 -26.047 -7.703 1 76.06 58 ARG B O 1
ATOM 1455 N N . LEU B 1 59 ? -2.199 -24.734 -5.992 1 77.44 59 LEU B N 1
ATOM 1456 C CA . LEU B 1 59 ? -1.551 -25.672 -5.094 1 77.44 59 LEU B CA 1
ATOM 1457 C C . LEU B 1 59 ? -2.344 -26.984 -5.016 1 77.44 59 LEU B C 1
ATOM 1459 O O . LEU B 1 59 ? -1.762 -28.062 -4.996 1 77.44 59 LEU B O 1
ATOM 1463 N N . ILE B 1 60 ? -3.582 -26.906 -5.062 1 74.88 60 ILE B N 1
ATOM 1464 C CA . ILE B 1 60 ? -4.438 -28.094 -5.051 1 74.88 60 ILE B CA 1
ATOM 1465 C C . ILE B 1 60 ? -4.227 -28.891 -6.336 1 74.88 60 ILE B C 1
ATOM 1467 O O . ILE B 1 60 ? -4.102 -30.125 -6.301 1 74.88 60 ILE B O 1
ATOM 1471 N N . GLU B 1 61 ? -4.055 -28.234 -7.438 1 71.12 61 GLU B N 1
ATOM 1472 C CA . GLU B 1 61 ? -3.857 -28.891 -8.727 1 71.12 61 GLU B CA 1
ATOM 1473 C C . GLU B 1 61 ? -2.484 -29.562 -8.805 1 71.12 61 GLU B C 1
ATOM 1475 O O . GLU B 1 61 ? -2.361 -30.688 -9.273 1 71.12 61 GLU B O 1
ATOM 1480 N N . VAL B 1 62 ? -1.532 -28.812 -8.414 1 70.06 62 VAL B N 1
ATOM 1481 C CA . VAL B 1 62 ? -0.181 -29.359 -8.438 1 70.06 62 VAL B CA 1
ATOM 1482 C C . VAL B 1 62 ? -0.107 -30.594 -7.531 1 70.06 62 VAL B C 1
ATOM 1484 O O . VAL B 1 62 ? 0.56 -31.578 -7.863 1 70.06 62 VAL B O 1
ATOM 1487 N N . SER B 1 63 ? -0.715 -30.484 -6.453 1 72.06 63 SER B N 1
ATOM 1488 C CA . SER B 1 63 ? -0.704 -31.609 -5.527 1 72.06 63 SER B CA 1
ATOM 1489 C C . SER B 1 63 ? -1.352 -32.844 -6.145 1 72.06 63 SER B C 1
ATOM 1491 O O . SER B 1 63 ? -1.039 -33.969 -5.766 1 72.06 63 SER B O 1
ATOM 1493 N N . ARG B 1 64 ? -2.223 -32.719 -7.078 1 68.75 64 ARG B N 1
ATOM 1494 C CA . ARG B 1 64 ? -2.902 -33.812 -7.746 1 68.75 64 ARG B CA 1
ATOM 1495 C C . ARG B 1 64 ? -2.051 -34.375 -8.875 1 68.75 64 ARG B C 1
ATOM 1497 O O . ARG B 1 64 ? -2.295 -35.5 -9.352 1 68.75 64 ARG B O 1
ATOM 1504 N N . LEU B 1 65 ? -1.253 -33.5 -9.336 1 61.19 65 LEU B N 1
ATOM 1505 C CA . LEU B 1 65 ? -0.414 -33.969 -10.438 1 61.19 65 LEU B CA 1
ATOM 1506 C C . LEU B 1 65 ? 0.583 -35 -9.961 1 61.19 65 LEU B C 1
ATOM 1508 O O . LEU B 1 65 ? 1.174 -34.875 -8.891 1 61.19 65 LEU B O 1
ATOM 1512 N N . ASN B 1 66 ? 0.181 -36.344 -9.797 1 51.38 66 ASN B N 1
ATOM 1513 C CA . ASN B 1 66 ? 0.959 -37.531 -9.461 1 51.38 66 ASN B CA 1
ATOM 1514 C C . ASN B 1 66 ? 2.359 -37.5 -10.07 1 51.38 66 ASN B C 1
ATOM 1516 O O . ASN B 1 66 ? 2.988 -38.531 -10.289 1 51.38 66 ASN B O 1
ATOM 1520 N N . THR B 1 67 ? 2.736 -36.656 -10.898 1 49.69 67 THR B N 1
ATOM 1521 C CA . THR B 1 67 ? 3.582 -37.125 -11.992 1 49.69 67 THR B CA 1
ATOM 1522 C C . THR B 1 67 ? 4.961 -37.5 -11.484 1 49.69 67 THR B C 1
ATOM 1524 O O . THR B 1 67 ? 5.379 -37.094 -10.406 1 49.69 67 THR B O 1
ATOM 1527 N N . ASP B 1 68 ? 5.684 -38.594 -12.023 1 47.06 68 ASP B N 1
ATOM 1528 C CA . ASP B 1 68 ? 7.086 -39 -12.055 1 47.06 68 ASP B CA 1
ATOM 1529 C C . ASP B 1 68 ? 8.008 -37.812 -11.812 1 47.06 68 ASP B C 1
ATOM 1531 O O . ASP B 1 68 ? 9.156 -37.969 -11.406 1 47.06 68 ASP B O 1
ATOM 1535 N N . GLU B 1 69 ? 7.695 -36.656 -12.289 1 51.09 69 GLU B N 1
ATOM 1536 C CA . GLU B 1 69 ? 8.492 -35.406 -12.195 1 51.09 69 GLU B CA 1
ATOM 1537 C C . GLU B 1 69 ? 8.383 -34.812 -10.805 1 51.09 69 GLU B C 1
ATOM 1539 O O . GLU B 1 69 ? 7.844 -33.719 -10.648 1 51.09 69 GLU B O 1
ATOM 1544 N N . GLU B 1 70 ? 8.203 -35.562 -9.875 1 51.5 70 GLU B N 1
ATOM 1545 C CA . GLU B 1 70 ? 7.926 -35.438 -8.445 1 51.5 70 GLU B CA 1
ATOM 1546 C C . GLU B 1 70 ? 8.836 -34.375 -7.809 1 51.5 70 GLU B C 1
ATOM 1548 O O . GLU B 1 70 ? 8.375 -33.562 -7.012 1 51.5 70 GLU B O 1
ATOM 1553 N N . MET B 1 71 ? 10.211 -34.719 -8.086 1 53.03 71 MET B N 1
ATOM 1554 C CA . MET B 1 71 ? 11.141 -33.875 -7.359 1 53.03 71 MET B CA 1
ATOM 1555 C C . MET B 1 71 ? 10.883 -32.375 -7.672 1 53.03 71 MET B C 1
ATOM 1557 O O . MET B 1 71 ? 10.883 -31.547 -6.773 1 53.03 71 MET B O 1
ATOM 1561 N N . ALA B 1 72 ? 10.734 -32.094 -9.078 1 55.72 72 ALA B N 1
ATOM 1562 C CA . ALA B 1 72 ? 10.516 -30.719 -9.492 1 55.72 72 ALA B CA 1
ATOM 1563 C C . ALA B 1 72 ? 9.25 -30.141 -8.859 1 55.72 72 ALA B C 1
ATOM 1565 O O . ALA B 1 72 ? 9.227 -28.984 -8.445 1 55.72 72 ALA B O 1
ATOM 1566 N N . VAL B 1 73 ? 8.438 -31.047 -8.508 1 62.41 73 VAL B N 1
ATOM 1567 C CA . VAL B 1 73 ? 7.137 -30.641 -7.992 1 62.41 73 VAL B CA 1
ATOM 1568 C C . VAL B 1 73 ? 7.266 -30.25 -6.52 1 62.41 73 VAL B C 1
ATOM 1570 O O . VAL B 1 73 ? 6.641 -29.281 -6.07 1 62.41 73 VAL B O 1
ATOM 1573 N N . GLU B 1 74 ? 8.367 -30.984 -5.973 1 68.44 74 GLU B N 1
ATOM 1574 C CA . GLU B 1 74 ? 8.492 -30.688 -4.551 1 68.44 74 GLU B CA 1
ATOM 1575 C C . GLU B 1 74 ? 9.07 -29.281 -4.332 1 68.44 74 GLU B C 1
ATOM 1577 O O . GLU B 1 74 ? 8.586 -28.531 -3.492 1 68.44 74 GLU B O 1
ATOM 1582 N N . ASP B 1 75 ? 10.094 -28.938 -5.066 1 70.56 75 ASP B N 1
ATOM 1583 C CA . ASP B 1 75 ? 10.711 -27.625 -4.941 1 70.56 75 ASP B CA 1
ATOM 1584 C C . ASP B 1 75 ? 9.727 -26.516 -5.316 1 70.56 75 ASP B C 1
ATOM 1586 O O . ASP B 1 75 ? 9.672 -25.469 -4.656 1 70.56 75 ASP B O 1
ATOM 1590 N N . VAL B 1 76 ? 8.953 -26.812 -6.297 1 73.44 76 VAL B N 1
ATOM 1591 C CA . VAL B 1 76 ? 7.977 -25.828 -6.762 1 73.44 76 VAL B CA 1
ATOM 1592 C C . VAL B 1 76 ? 6.871 -25.672 -5.719 1 73.44 76 VAL B C 1
ATOM 1594 O O . VAL B 1 76 ? 6.441 -24.547 -5.434 1 73.44 76 VAL B O 1
ATOM 1597 N N . PHE B 1 77 ? 6.609 -26.797 -5.148 1 76.25 77 PHE B N 1
ATOM 1598 C CA . PHE B 1 77 ? 5.555 -26.781 -4.145 1 76.25 77 PHE B CA 1
ATOM 1599 C C . PHE B 1 77 ? 5.984 -25.969 -2.924 1 76.25 77 PHE B C 1
ATOM 1601 O O . PHE B 1 77 ? 5.215 -25.156 -2.408 1 76.25 77 PHE B O 1
ATOM 1608 N N . ASP B 1 78 ? 7.199 -26.125 -2.441 1 80.19 78 ASP B N 1
ATOM 1609 C CA . ASP B 1 78 ? 7.727 -25.375 -1.305 1 80.19 78 ASP B CA 1
ATOM 1610 C C . ASP B 1 78 ? 7.773 -23.875 -1.609 1 80.19 78 ASP B C 1
ATOM 1612 O O . ASP B 1 78 ? 7.406 -23.062 -0.768 1 80.19 78 ASP B O 1
ATOM 1616 N N . SER B 1 79 ? 8.188 -23.625 -2.781 1 82.44 79 SER B N 1
ATOM 1617 C CA . SER B 1 79 ? 8.234 -22.219 -3.197 1 82.44 79 SER B CA 1
ATOM 1618 C C . SER B 1 79 ? 6.84 -21.609 -3.23 1 82.44 79 SER B C 1
ATOM 1620 O O . SER B 1 79 ? 6.648 -20.469 -2.812 1 82.44 79 SER B O 1
ATOM 1622 N N . MET B 1 80 ? 5.906 -22.359 -3.609 1 82.5 80 MET B N 1
ATOM 1623 C CA . MET B 1 80 ? 4.539 -21.859 -3.713 1 82.5 80 MET B CA 1
ATOM 1624 C C . MET B 1 80 ? 3.947 -21.609 -2.33 1 82.5 80 MET B C 1
ATOM 1626 O O . MET B 1 80 ? 3.178 -20.656 -2.148 1 82.5 80 MET B O 1
ATOM 1630 N N . HIS B 1 81 ? 4.379 -22.422 -1.43 1 86.62 81 HIS B N 1
ATOM 1631 C CA . HIS B 1 81 ? 3.902 -22.234 -0.064 1 86.62 81 HIS B CA 1
ATOM 1632 C C . HIS B 1 81 ? 4.473 -20.953 0.543 1 86.62 81 HIS B C 1
ATOM 1634 O O . HIS B 1 81 ? 3.758 -20.203 1.216 1 86.62 81 HIS B O 1
ATOM 1640 N N . GLU B 1 82 ? 5.738 -20.781 0.345 1 90.81 82 GLU B N 1
ATOM 1641 C CA . GLU B 1 82 ? 6.367 -19.547 0.826 1 90.81 82 GLU B CA 1
ATOM 1642 C C . GLU B 1 82 ? 5.734 -18.312 0.182 1 90.81 82 GLU B C 1
ATOM 1644 O O . GLU B 1 82 ? 5.48 -17.312 0.856 1 90.81 82 GLU B O 1
ATOM 1649 N N . ILE B 1 83 ? 5.441 -18.406 -1.046 1 93.75 83 ILE B N 1
ATOM 1650 C CA . ILE B 1 83 ? 4.785 -17.328 -1.775 1 93.75 83 ILE B CA 1
ATOM 1651 C C . ILE B 1 83 ? 3.422 -17.047 -1.152 1 93.75 83 ILE B C 1
ATOM 1653 O O . ILE B 1 83 ? 3.076 -15.883 -0.912 1 93.75 83 ILE B O 1
ATOM 1657 N N . GLN B 1 84 ? 2.732 -18.062 -0.913 1 92 84 GLN B N 1
ATOM 1658 C CA . GLN B 1 84 ? 1.403 -17.891 -0.335 1 92 84 GLN B CA 1
ATOM 1659 C C . GLN B 1 84 ? 1.476 -17.188 1.019 1 92 84 GLN B C 1
ATOM 1661 O O . GLN B 1 84 ? 0.628 -16.359 1.337 1 92 84 GLN B O 1
ATOM 1666 N N . LEU B 1 85 ? 2.43 -17.516 1.808 1 93.81 85 LEU B N 1
ATOM 1667 C CA . LEU B 1 85 ? 2.596 -16.891 3.117 1 93.81 85 LEU B CA 1
ATOM 1668 C C . LEU B 1 85 ? 2.854 -15.391 2.984 1 93.81 85 LEU B C 1
ATOM 1670 O O . LEU B 1 85 ? 2.264 -14.594 3.709 1 93.81 85 LEU B O 1
ATOM 1674 N N . ILE B 1 86 ? 3.715 -15.008 2.133 1 96.88 86 ILE B N 1
ATOM 1675 C CA . ILE B 1 86 ? 4.035 -13.602 1.925 1 96.88 86 ILE B CA 1
ATOM 1676 C C . ILE B 1 86 ? 2.803 -12.859 1.403 1 96.88 86 ILE B C 1
ATOM 1678 O O . ILE B 1 86 ? 2.518 -11.742 1.828 1 96.88 86 ILE B O 1
ATOM 1682 N N . GLU B 1 87 ? 2.086 -13.508 0.504 1 96.94 87 GLU B N 1
ATOM 1683 C CA . GLU B 1 87 ? 0.882 -12.891 -0.048 1 96.94 87 GLU B CA 1
ATOM 1684 C C . GLU B 1 87 ? -0.151 -12.625 1.042 1 96.94 87 GLU B C 1
ATOM 1686 O O . GLU B 1 87 ? -0.767 -11.555 1.073 1 96.94 87 GLU B O 1
ATOM 1691 N N . ARG B 1 88 ? -0.314 -13.57 1.936 1 95.44 88 ARG B N 1
ATOM 1692 C CA . ARG B 1 88 ? -1.258 -13.398 3.035 1 95.44 88 ARG B CA 1
ATOM 1693 C C . ARG B 1 88 ? -0.819 -12.258 3.955 1 95.44 88 ARG B C 1
ATOM 1695 O O . ARG B 1 88 ? -1.647 -11.469 4.414 1 95.44 88 ARG B O 1
ATOM 1702 N N . ARG B 1 89 ? 0.424 -12.188 4.238 1 97.31 89 ARG B N 1
ATOM 1703 C CA . ARG B 1 89 ? 0.957 -11.102 5.055 1 97.31 89 ARG B CA 1
ATOM 1704 C C . ARG B 1 89 ? 0.719 -9.75 4.391 1 97.31 89 ARG B C 1
ATOM 1706 O O . ARG B 1 89 ? 0.385 -8.766 5.062 1 97.31 89 ARG B O 1
ATOM 1713 N N . LEU B 1 90 ? 0.908 -9.734 3.062 1 98.56 90 LEU B N 1
ATOM 1714 C CA . LEU B 1 90 ? 0.682 -8.508 2.305 1 98.56 90 LEU B CA 1
ATOM 1715 C C . LEU B 1 90 ? -0.772 -8.062 2.416 1 98.56 90 LEU B C 1
ATOM 1717 O O . LEU B 1 90 ? -1.049 -6.871 2.588 1 98.56 90 LEU B O 1
ATOM 1721 N N . VAL B 1 91 ? -1.682 -9 2.293 1 98.31 91 VAL B N 1
ATOM 1722 C CA . VAL B 1 91 ? -3.098 -8.672 2.428 1 98.31 91 VAL B CA 1
ATOM 1723 C C . VAL B 1 91 ? -3.355 -8.039 3.795 1 98.31 91 VAL B C 1
ATOM 1725 O O . VAL B 1 91 ? -4.027 -7.012 3.895 1 98.31 91 VAL B O 1
ATOM 1728 N N . GLU B 1 92 ? -2.779 -8.594 4.836 1 98.12 92 GLU B N 1
ATOM 1729 C CA . GLU B 1 92 ? -2.969 -8.102 6.199 1 98.12 92 GLU B CA 1
ATOM 1730 C C . GLU B 1 92 ? -2.33 -6.734 6.383 1 98.12 92 GLU B C 1
ATOM 1732 O O . GLU B 1 92 ? -2.936 -5.832 6.969 1 98.12 92 GLU B O 1
ATOM 1737 N N . SER B 1 93 ? -1.104 -6.625 5.938 1 98.56 93 SER B N 1
ATOM 1738 C CA . SER B 1 93 ? -0.393 -5.355 6.055 1 98.56 93 SER B CA 1
ATOM 1739 C C . SER B 1 93 ? -1.141 -4.238 5.336 1 98.56 93 SER B C 1
ATOM 1741 O O . SER B 1 93 ? -1.284 -3.137 5.871 1 98.56 93 SER B O 1
ATOM 1743 N N . LEU B 1 94 ? -1.646 -4.551 4.18 1 98.69 94 LEU B N 1
ATOM 1744 C CA . LEU B 1 94 ? -2.355 -3.549 3.393 1 98.69 94 LEU B CA 1
ATOM 1745 C C . LEU B 1 94 ? -3.686 -3.189 4.043 1 98.69 94 LEU B C 1
ATOM 1747 O O . LEU B 1 94 ? -4.121 -2.037 3.982 1 98.69 94 LEU B O 1
ATOM 1751 N N . ALA B 1 95 ? -4.301 -4.133 4.648 1 98.44 95 ALA B N 1
ATOM 1752 C CA . ALA B 1 95 ? -5.512 -3.84 5.41 1 98.44 95 ALA B CA 1
ATOM 1753 C C . ALA B 1 95 ? -5.223 -2.861 6.547 1 98.44 95 ALA B C 1
ATOM 1755 O O . ALA B 1 95 ? -6.02 -1.955 6.812 1 98.44 95 ALA B O 1
ATOM 1756 N N . GLY B 1 96 ? -4.121 -3.09 7.215 1 98.25 96 GLY B N 1
ATOM 1757 C CA . GLY B 1 96 ? -3.701 -2.156 8.25 1 98.25 96 GLY B CA 1
ATOM 1758 C C . GLY B 1 96 ? -3.434 -0.761 7.715 1 98.25 96 GLY B C 1
ATOM 1759 O O . GLY B 1 96 ? -3.803 0.231 8.344 1 98.25 96 GLY B O 1
ATOM 1760 N N . VAL B 1 97 ? -2.82 -0.703 6.578 1 98.69 97 VAL B N 1
ATOM 1761 C CA . VAL B 1 97 ? -2.535 0.575 5.934 1 98.69 97 VAL B CA 1
ATOM 1762 C C . VAL B 1 97 ? -3.842 1.296 5.609 1 98.69 97 VAL B C 1
ATOM 1764 O O . VAL B 1 97 ? -3.98 2.49 5.883 1 98.69 97 VAL B O 1
ATOM 1767 N N . VAL B 1 98 ? -4.797 0.611 5.062 1 98.69 98 VAL B N 1
ATOM 1768 C CA . VAL B 1 98 ? -6.09 1.2 4.734 1 98.69 98 VAL B CA 1
ATOM 1769 C C . VAL B 1 98 ? -6.746 1.745 6 1 98.69 98 VAL B C 1
ATOM 1771 O O . VAL B 1 98 ? -7.238 2.877 6.016 1 98.69 98 VAL B O 1
ATOM 1774 N N . ALA B 1 99 ? -6.703 1.021 7.07 1 98.56 99 ALA B N 1
ATOM 1775 C CA . ALA B 1 99 ? -7.301 1.433 8.336 1 98.56 99 ALA B CA 1
ATOM 1776 C C . ALA B 1 99 ? -6.617 2.684 8.883 1 98.56 99 ALA B C 1
ATOM 1778 O O . ALA B 1 99 ? -7.285 3.592 9.391 1 98.56 99 ALA B O 1
ATOM 1779 N N . ASP B 1 100 ? -5.355 2.73 8.82 1 98.31 100 ASP B N 1
ATOM 1780 C CA . ASP B 1 100 ? -4.602 3.879 9.312 1 98.31 100 ASP B CA 1
ATOM 1781 C C . ASP B 1 100 ? -4.918 5.133 8.5 1 98.31 100 ASP B C 1
ATOM 1783 O O . ASP B 1 100 ? -5.055 6.223 9.062 1 98.31 100 ASP B O 1
ATOM 1787 N N . PHE B 1 101 ? -5.062 4.984 7.176 1 98.5 101 PHE B N 1
ATOM 1788 C CA . PHE B 1 101 ? -5.461 6.129 6.367 1 98.5 101 PHE B CA 1
ATOM 1789 C C . PHE B 1 101 ? -6.852 6.617 6.77 1 98.5 101 PHE B C 1
ATOM 1791 O O . PHE B 1 101 ? -7.094 7.824 6.84 1 98.5 101 PHE B O 1
ATOM 1798 N N . GLN B 1 102 ? -7.746 5.723 7 1 98.38 102 GLN B N 1
ATOM 1799 C CA . GLN B 1 102 ? -9.086 6.105 7.426 1 98.38 102 GLN B CA 1
ATOM 1800 C C . GLN B 1 102 ? -9.047 6.91 8.719 1 98.38 102 GLN B C 1
ATOM 1802 O O . GLN B 1 102 ? -9.688 7.961 8.82 1 98.38 102 GLN B O 1
ATOM 1807 N N . ARG B 1 103 ? -8.344 6.422 9.602 1 97.5 103 ARG B N 1
ATOM 1808 C CA . ARG B 1 103 ? -8.211 7.102 10.891 1 97.5 103 ARG B CA 1
ATOM 1809 C C . ARG B 1 103 ? -7.539 8.461 10.719 1 97.5 103 ARG B C 1
ATOM 1811 O O . ARG B 1 103 ? -7.965 9.445 11.32 1 97.5 103 ARG B O 1
ATOM 1818 N N . LEU B 1 104 ? -6.48 8.5 9.945 1 97.75 104 LEU B N 1
ATOM 1819 C CA . LEU B 1 104 ? -5.742 9.727 9.68 1 97.75 104 LEU B CA 1
ATOM 1820 C C . LEU B 1 104 ? -6.66 10.789 9.078 1 97.75 104 LEU B C 1
ATOM 1822 O O . LEU B 1 104 ? -6.672 11.938 9.531 1 97.75 104 LEU B O 1
ATOM 1826 N N . ILE B 1 105 ? -7.398 10.391 8.117 1 97.69 105 ILE B N 1
ATOM 1827 C CA . ILE B 1 105 ? -8.32 11.289 7.434 1 97.69 105 ILE B CA 1
ATOM 1828 C C . ILE B 1 105 ? -9.375 11.805 8.422 1 97.69 105 ILE B C 1
ATOM 1830 O O . ILE B 1 105 ? -9.672 13 8.453 1 97.69 105 ILE B O 1
ATOM 1834 N N . ALA B 1 106 ? -9.898 10.922 9.211 1 96.69 106 ALA B N 1
ATOM 1835 C CA . ALA B 1 106 ? -10.898 11.297 10.211 1 96.69 106 ALA B CA 1
ATOM 1836 C C . ALA B 1 106 ? -10.328 12.32 11.188 1 96.69 106 ALA B C 1
ATOM 1838 O O . ALA B 1 106 ? -10.977 13.328 11.492 1 96.69 106 ALA B O 1
ATOM 1839 N N . LEU B 1 107 ? -9.18 12.109 11.695 1 95.06 107 LEU B 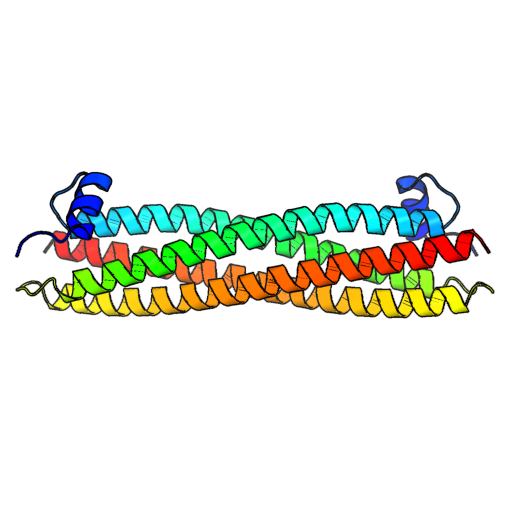N 1
ATOM 1840 C CA . LEU B 1 107 ? -8.555 13 12.672 1 95.06 107 LEU B CA 1
ATOM 1841 C C . LEU B 1 107 ? -8.289 14.367 12.055 1 95.06 107 LEU 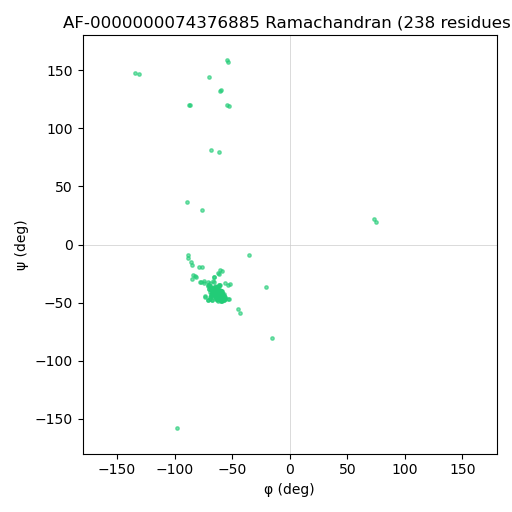B C 1
ATOM 1843 O O . LEU B 1 107 ? -8.484 15.391 12.719 1 95.06 107 LEU B O 1
ATOM 1847 N N . LYS B 1 108 ? -7.852 14.398 10.867 1 93.88 108 LYS B N 1
ATOM 1848 C CA . LYS B 1 108 ? -7.602 15.672 10.203 1 93.88 108 LYS B CA 1
ATOM 1849 C C . LYS B 1 108 ? -8.898 16.453 9.992 1 93.88 108 LYS B C 1
ATOM 1851 O O . LYS B 1 108 ? -8.93 17.672 10.141 1 93.88 108 LYS B O 1
ATOM 1856 N N . LYS B 1 109 ? -9.977 15.75 9.633 1 95.44 109 LYS B N 1
ATOM 1857 C CA . LYS B 1 109 ? -11.273 16.406 9.5 1 95.44 109 LYS B CA 1
ATOM 1858 C C . LYS B 1 109 ? -11.742 16.969 10.844 1 95.44 109 LYS B C 1
ATOM 1860 O O . LYS B 1 109 ? -12.281 18.078 10.898 1 95.44 109 LYS B O 1
ATOM 1865 N N . GLU B 1 110 ? -11.523 16.266 11.914 1 91 110 GLU B N 1
ATOM 1866 C CA . GLU B 1 110 ? -11.852 16.75 13.25 1 91 110 GLU B CA 1
ATOM 1867 C C . GLU B 1 110 ? -11.031 17.984 13.617 1 91 110 GLU B C 1
ATOM 1869 O O . GLU B 1 110 ? -11.547 18.922 14.219 1 91 110 GLU B O 1
ATOM 1874 N N . THR B 1 111 ? -9.734 17.984 13.281 1 88.19 111 THR B N 1
ATOM 1875 C CA . THR B 1 111 ? -8.859 19.125 13.523 1 88.19 111 THR B CA 1
ATOM 1876 C C . THR B 1 111 ? -9.375 20.359 12.805 1 88.19 111 THR B C 1
ATOM 1878 O O . THR B 1 111 ? -9.398 21.453 13.383 1 88.19 111 THR B O 1
ATOM 1881 N N . ILE B 1 112 ? -9.812 20.188 11.586 1 89.44 112 ILE B N 1
ATOM 1882 C CA . ILE B 1 112 ? -10.359 21.297 10.812 1 89.44 112 ILE B CA 1
ATOM 1883 C C . ILE B 1 112 ? -11.594 21.859 11.508 1 89.44 112 ILE B C 1
ATOM 1885 O O . ILE B 1 112 ? -11.742 23.078 11.633 1 89.44 112 ILE B O 1
ATOM 1889 N N . GLN B 1 113 ? -12.477 21.047 11.961 1 88.62 113 GLN B N 1
ATOM 1890 C CA . GLN B 1 113 ? -13.68 21.484 12.656 1 88.62 113 GLN B CA 1
ATOM 1891 C C . GLN B 1 113 ? -13.336 22.281 13.906 1 88.62 113 GLN B C 1
ATOM 1893 O O . GLN B 1 113 ? -13.977 23.297 14.195 1 88.62 113 GLN B O 1
ATOM 1898 N N . THR B 1 114 ? -12.344 21.781 14.594 1 84.19 114 THR B N 1
ATOM 1899 C CA . THR B 1 114 ? -11.898 22.469 15.805 1 84.19 114 THR B CA 1
ATOM 1900 C C . THR B 1 114 ? -11.367 23.859 15.469 1 84.19 114 THR B C 1
ATOM 1902 O O . THR B 1 114 ? -11.703 24.844 16.141 1 84.19 114 THR B O 1
ATOM 1905 N N . LEU B 1 115 ? -10.625 24 14.406 1 82.19 115 LEU B N 1
ATOM 1906 C CA . LEU B 1 115 ? -10.055 25.266 13.992 1 82.19 115 LEU B CA 1
ATOM 1907 C C . LEU B 1 115 ? -11.141 26.234 13.516 1 82.19 115 LEU B C 1
ATOM 1909 O O . LEU B 1 115 ? -11.07 27.438 13.781 1 82.19 115 LEU B O 1
ATOM 1913 N N . GLU B 1 116 ? -12.148 25.75 12.828 1 82.69 116 GLU B N 1
ATOM 1914 C CA . GLU B 1 116 ? -13.25 26.562 12.344 1 82.69 116 GLU B CA 1
ATOM 1915 C C . GLU B 1 116 ? -14.078 27.125 13.492 1 82.69 116 GLU B C 1
ATOM 1917 O O . GLU B 1 116 ? -14.57 28.25 13.422 1 82.69 116 GLU B O 1
ATOM 1922 N N . LYS B 1 117 ? -14.109 26.469 14.57 1 79.81 117 LYS B N 1
ATOM 1923 C CA . LYS B 1 117 ? -14.867 26.906 15.742 1 79.81 117 LYS B CA 1
ATOM 1924 C C . LYS B 1 117 ? -14.164 28.062 16.438 1 79.81 117 LYS B C 1
ATOM 1926 O O . LYS B 1 117 ? -14.82 28.984 16.938 1 79.81 117 LYS B O 1
ATOM 1931 N N . TYR B 1 118 ? -12.875 28.062 16.406 1 71.25 118 TYR B N 1
ATOM 1932 C CA . TYR B 1 118 ? -12.117 29.094 17.109 1 71.25 118 TYR B CA 1
ATOM 1933 C C . TYR B 1 118 ? -12.141 30.406 16.328 1 71.25 118 TYR B C 1
ATOM 1935 O O . TYR B 1 118 ? -12.031 31.484 16.922 1 71.25 118 TYR B O 1
ATOM 1943 N N . GLU B 1 119 ? -12.188 30.359 15.07 1 66.12 119 GLU B N 1
ATOM 1944 C CA . GLU B 1 119 ? -12.305 31.594 14.297 1 66.12 119 GLU B CA 1
ATOM 1945 C C . GLU B 1 119 ? -13.656 32.25 14.539 1 66.12 119 GLU B C 1
ATOM 1947 O O . GLU B 1 119 ? -13.758 33.5 14.516 1 66.12 119 GLU B O 1
ATOM 1952 N N . ASP B 1 120 ? -14.633 31.562 14.781 1 62.94 120 ASP B N 1
ATOM 1953 C CA . ASP B 1 120 ? -15.969 32.125 14.977 1 62.94 120 ASP B CA 1
ATOM 1954 C C . ASP B 1 120 ? -16.109 32.719 16.375 1 62.94 120 ASP B C 1
ATOM 1956 O O . ASP B 1 120 ? -16.922 33.625 16.594 1 62.94 120 ASP B O 1
ATOM 1960 N N . GLU B 1 121 ? -15.289 32.375 17.344 1 54.81 121 GLU B N 1
ATOM 1961 C CA . GLU B 1 121 ? -15.445 32.938 18.688 1 54.81 121 GLU B CA 1
ATOM 1962 C C . GLU B 1 121 ? -14.609 34.188 18.875 1 54.81 121 GLU B C 1
ATOM 1964 O O . GLU B 1 121 ? -15.062 35.156 19.484 1 54.81 121 GLU B O 1
#

Nearest PDB structures (foldseek):
  5l3c-assembly1_A  TM=6.760E-01  e=1.158E-01  Homo sapiens
  2x0l-assembly1_A  TM=6.680E-01  e=1.227E-01  Homo sapiens
  2ysu-assembly1_B  TM=6.776E-01  e=1.043E+00  Escherichia coli
  6zbf-assembly1_D  TM=5.645E-01  e=1.859E+00  Plasmodium falciparum
  4ovv-assembly1_B  TM=4.129E-01  e=4.915E-01  Homo sapiens

Solvent-accessible surface area (backbone atoms only — not comparable to full-atom values): 12854 Å² total; per-residue (Å²): 130,81,72,50,73,65,51,49,51,43,25,63,71,56,73,39,93,48,66,65,58,30,51,41,48,51,44,52,54,49,40,56,54,45,52,53,48,29,52,53,35,47,51,48,24,52,51,35,48,52,50,46,55,52,48,54,53,47,52,55,50,56,68,59,58,78,63,93,70,47,71,66,48,49,60,49,47,56,51,50,49,54,46,48,52,52,36,53,50,44,29,52,52,29,50,50,48,30,51,50,38,53,51,47,43,51,51,45,54,51,47,40,54,55,52,58,54,58,73,72,105,131,81,73,48,74,65,52,48,50,42,24,64,72,55,71,39,93,48,65,65,58,28,52,40,48,50,43,52,54,48,40,55,54,44,50,52,48,29,52,53,36,46,52,49,24,52,52,36,49,54,49,47,56,52,48,53,54,48,53,55,49,56,69,62,54,74,53,91,65,42,67,66,44,48,59,48,47,53,51,50,50,54,46,48,52,54,38,52,48,45,29,52,52,28,50,51,48,28,52,51,36,53,51,48,43,51,52,45,54,51,48,39,53,56,53,58,53,60,72,73,105

Secondary structure (DSSP, 8-state):
-PPPHHHHHHHHHHT-S-HHHHHHHHHHHHHHHHHHHHHHHHHHHHHHHHHHHHHHHHHHHHHH--SS-HHHHHHHHHHHHHHHHHHHHHHHHHHHHHHHHHHHHHHHHHHHHHHHHHHH-/-PPPHHHHHHHHHHT-S-HHHHHHHHHHHHHHHHHHHHHHHHHHHHHHHHHHHHHHHHHHHHHH---S-HHHHHHHHHHHHHHHHHHHHHHHHHHHHHHHHHHHHHHHHHHHHHHHHHHH-

Radius of gyration: 25.19 Å; Cα contacts (8 Å, |Δi|>4): 197; chains: 2; bounding box: 32×77×50 Å

Foldseek 3Di:
DDQDPVRVVLCVVQVHPDVLSSLLVVLVVVLVVLVVVLVVLVVVLVVLVVVLVVLVVVLVVLVPPDDDVPVVSVVVNVVSVVVSVVSVVSSVVSVVSSVVSVVSSVVSVVVNVVSVVVVVD/DDQDPVRVVLCVVQVHPDSLSSLLVVLVVVLVVLVVVLVVLVVVLVVLVVVLVVLVVVLVVLVPCPDPCVVVSVVVNVVSVVVSVVSVVSSVVSVVSSVVSVVSSVVSVVVNVVSVVVVVD

Organism: Artemisia annua (NCBI:txid35608)

Sequence (242 aa):
MSDTPYLKELKELCGSEKIHDCFIFLNIQEIATNEVNMINAAAMRDDMRMQVEKRTDRLIEVSRLNTDEEMAVEDVFDSMHEIQLIERRLVESLAGVVADFQRLIALKKETIQTLEKYEDEMSDTPYLKELKELCGSEKIHDCFIFLNIQEIATNEVNMINAAAMRDDMRMQVEKRTDRLIEVSRLNTDEEMAVEDVFDSMHEIQLIERRLVESLAGVVADFQRLIALKKETIQTLEKYEDE